Protein AF-W6NFX1-F1 (afdb_monomer)

Mean predicted aligned error: 6.85 Å

Solvent-accessible surface area (backbone atoms only — not comparable to full-atom values): 15710 Å² total; per-residue (Å²): 144,86,87,80,79,76,62,64,62,59,51,48,47,52,54,49,34,53,49,36,52,52,24,50,51,42,30,54,52,49,64,59,38,84,75,63,68,78,70,66,54,74,80,34,50,64,51,65,71,60,54,50,50,50,55,58,50,48,61,64,70,47,50,85,52,34,66,62,48,51,57,50,53,77,52,42,41,53,85,92,42,46,66,58,51,22,45,31,57,60,70,45,88,76,53,84,81,27,43,64,42,49,45,54,45,48,46,60,46,38,50,74,37,73,68,35,33,61,42,34,50,55,45,46,52,76,70,52,47,72,53,93,87,52,72,87,86,51,68,72,57,41,42,50,52,55,51,41,52,52,51,32,28,50,27,52,50,26,58,72,71,44,53,54,50,51,53,37,33,53,48,42,53,46,68,70,43,69,78,86,41,83,57,50,71,45,56,58,66,39,42,79,85,44,15,44,62,53,27,65,47,72,93,74,69,98,53,99,68,76,84,82,85,52,76,89,75,51,69,80,50,81,71,46,49,72,70,59,15,47,54,44,28,52,45,52,53,52,36,50,55,50,48,51,56,49,49,55,51,52,50,53,54,50,53,54,52,52,53,52,51,57,49,51,50,51,54,54,53,54,52,56,63,76,76,109

Radius of gyration: 24.59 Å; Cα contacts (8 Å, |Δi|>4): 253; chains: 1; bounding box: 82×50×70 Å

Sequence (276 aa):
MTDWPRLADQQWVQETNRRVEAQESHRSTLVSVETTDENALHSLDSTLKKTTAFMKKLKTLSAASIPSLIDELSRLNLSKFVEEMAAGIAETKLKPSDVIPIVDLCVAIASRYPKFSELILAEIRKGLPLKRADKISNPAKLRIDVRLLCELILCGVVGKEGLQTLGATLSYICITDKGEHSNVGLICSLCRPVGWQIAGIVPSPEASEGVSVEEGDLKVNEAITPEHRKVVNDLFSNYHTGLIRHLEKACAVMNVVQKKVKRHERTRGATLQAFS

pLDDT: mean 88.95, std 14.17, range [34.06, 98.69]

Secondary structure (DSSP, 8-state):
----S-HHHHHHHHHHHHHHHHHHHHHHHHHHHTT--GGGGTTSB--HHHHHHHHHHHTT--GGGHHHHHHHHHHB--GGGHHHHHHHHHHS---GGGHHHHHHHHHHHHTT-TTHHHHHHHHHHTTS--STT---S-HHHHHHHHHHHHHHHHTTSS-HHHHHHHHHHHHHHHHH-SSS-TTHHHHHHHHHHHHHHHH--PPPPSSS-S----GGGSPPPTTS-HHHHHHHHHHHHHHHHHHHHHHHHHHHHHHHHHHHHHHHHHHHHHHHHTT-

Nearest PDB structures (foldseek):
  4cem-assembly1_A  TM=8.891E-01  e=1.103E-10  Homo sapiens
  6m6x-assembly1_C  TM=3.142E-01  e=4.582E+00  Saccharomyces cerevisiae S288C
  5m4y-assembly3_E  TM=2.070E-01  e=1.461E+00  Saccharomyces cerevisiae S288C

Structure (mmCIF, N/CA/C/O backbone):
data_AF-W6NFX1-F1
#
_entry.id   AF-W6NFX1-F1
#
loop_
_atom_site.group_PDB
_atom_site.id
_atom_site.type_symbol
_atom_site.label_atom_id
_atom_site.label_alt_id
_atom_site.label_comp_id
_atom_site.label_asym_id
_atom_site.label_entity_id
_atom_site.label_seq_id
_atom_site.pdbx_PDB_ins_code
_atom_site.Cartn_x
_atom_site.Cartn_y
_atom_site.Cartn_z
_atom_site.occupancy
_atom_site.B_iso_or_equiv
_atom_site.auth_seq_id
_atom_site.auth_comp_id
_atom_site.auth_asym_id
_atom_site.auth_atom_id
_atom_site.pdbx_PDB_model_num
ATOM 1 N N . MET A 1 1 ? 23.414 -27.737 -14.218 1.00 39.25 1 MET A N 1
ATOM 2 C CA . MET A 1 1 ? 22.240 -27.400 -15.049 1.00 39.25 1 MET A CA 1
ATOM 3 C C . MET A 1 1 ? 21.186 -28.445 -14.722 1.00 39.25 1 MET A C 1
ATOM 5 O O . MET A 1 1 ? 20.994 -29.376 -15.481 1.00 39.25 1 MET A O 1
ATOM 9 N 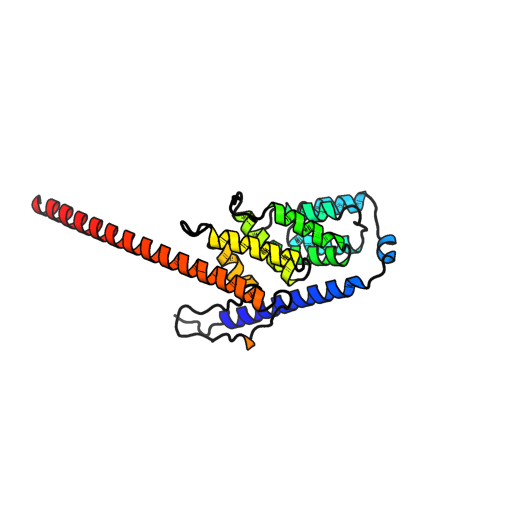N . THR A 1 2 ? 20.648 -28.384 -13.508 1.00 39.22 2 THR A N 1
ATOM 10 C CA . THR A 1 2 ? 19.867 -29.467 -12.894 1.00 39.22 2 THR A CA 1
ATOM 11 C C . THR A 1 2 ? 19.207 -28.879 -11.657 1.00 39.22 2 THR A C 1
ATOM 13 O O . THR A 1 2 ? 19.877 -28.722 -10.644 1.00 39.22 2 THR A O 1
ATOM 16 N N . ASP A 1 3 ? 17.977 -28.407 -11.839 1.00 34.06 3 ASP A N 1
ATOM 17 C CA . ASP A 1 3 ? 16.858 -28.480 -10.891 1.00 34.06 3 ASP A CA 1
ATOM 18 C C . ASP A 1 3 ? 15.656 -27.827 -11.585 1.00 34.06 3 ASP A C 1
ATOM 20 O O . ASP A 1 3 ? 15.491 -26.608 -11.627 1.00 34.06 3 ASP A O 1
ATOM 24 N N . TRP A 1 4 ? 14.874 -28.669 -12.256 1.00 34.78 4 TRP A N 1
ATOM 25 C CA . TRP A 1 4 ? 13.682 -28.309 -13.019 1.00 34.78 4 TRP A CA 1
ATOM 26 C C . TRP A 1 4 ? 12.655 -29.415 -12.802 1.00 34.78 4 TRP A C 1
ATOM 28 O O . TRP A 1 4 ? 12.949 -30.566 -13.131 1.00 34.78 4 TRP A O 1
ATOM 38 N N . PRO A 1 5 ? 11.520 -29.107 -12.152 1.00 41.97 5 PRO A N 1
ATOM 39 C CA . PRO A 1 5 ? 10.518 -28.153 -12.630 1.00 41.97 5 PRO A CA 1
ATOM 40 C C . PRO A 1 5 ? 10.346 -26.903 -11.740 1.00 41.97 5 PRO A C 1
ATOM 42 O O . PRO A 1 5 ? 10.721 -26.880 -10.570 1.00 41.97 5 PRO A O 1
ATOM 45 N N . ARG A 1 6 ? 9.773 -25.836 -12.318 1.00 54.00 6 ARG A N 1
ATOM 46 C CA . ARG A 1 6 ? 9.598 -24.488 -11.734 1.00 54.00 6 ARG A CA 1
ATOM 47 C C . ARG A 1 6 ? 8.633 -24.445 -10.538 1.00 54.00 6 ARG A C 1
ATOM 49 O O . ARG A 1 6 ? 7.478 -24.057 -10.679 1.00 54.00 6 ARG A O 1
ATOM 56 N N . LEU A 1 7 ? 9.124 -24.720 -9.331 1.00 50.44 7 LEU A N 1
ATOM 57 C CA . LEU A 1 7 ? 8.382 -24.461 -8.085 1.00 50.44 7 LEU A CA 1
ATOM 58 C C . LEU A 1 7 ? 7.934 -22.988 -7.916 1.00 50.44 7 LEU A C 1
ATOM 60 O O . LEU A 1 7 ? 6.980 -22.724 -7.190 1.00 50.44 7 LEU A O 1
ATOM 64 N N . ALA A 1 8 ? 8.594 -22.029 -8.576 1.00 57.38 8 ALA A N 1
ATOM 65 C CA . ALA A 1 8 ? 8.386 -20.594 -8.363 1.00 57.38 8 ALA A CA 1
ATOM 66 C C . ALA A 1 8 ? 7.014 -20.059 -8.826 1.00 57.38 8 ALA A C 1
ATOM 68 O O . ALA A 1 8 ? 6.477 -19.171 -8.162 1.00 57.38 8 ALA A O 1
ATOM 69 N N . ASP A 1 9 ? 6.434 -20.597 -9.907 1.00 69.00 9 ASP A N 1
ATOM 70 C CA . ASP A 1 9 ? 5.146 -20.119 -10.442 1.00 69.00 9 ASP A CA 1
ATOM 71 C C . ASP A 1 9 ? 3.987 -20.597 -9.552 1.00 69.00 9 ASP A C 1
ATOM 73 O O . ASP A 1 9 ? 3.159 -19.801 -9.114 1.00 69.00 9 ASP A O 1
ATOM 77 N N . GLN A 1 10 ? 3.997 -21.877 -9.158 1.00 76.31 10 GLN A N 1
ATOM 78 C CA . GLN A 1 10 ? 3.019 -22.428 -8.211 1.00 76.31 10 GLN A CA 1
ATOM 79 C C . GLN A 1 10 ? 3.127 -21.786 -6.824 1.00 76.31 10 GLN A C 1
ATOM 81 O O . GLN A 1 10 ? 2.108 -21.451 -6.225 1.00 76.31 10 GLN A O 1
ATOM 86 N N . GLN A 1 11 ? 4.347 -21.575 -6.316 1.00 81.31 11 GLN A N 1
ATOM 87 C CA . GLN A 1 11 ? 4.549 -20.871 -5.047 1.00 81.31 11 GLN A CA 1
ATOM 88 C C . GLN A 1 11 ? 4.038 -19.430 -5.112 1.00 81.31 11 GLN A C 1
ATOM 90 O O . GLN A 1 11 ? 3.445 -18.955 -4.146 1.00 81.31 11 GLN A O 1
ATOM 95 N N . TRP A 1 12 ? 4.234 -18.730 -6.235 1.00 84.88 12 TRP A N 1
ATOM 96 C CA . TRP A 1 12 ? 3.703 -17.380 -6.405 1.00 84.88 12 TRP A CA 1
ATOM 97 C C . TRP A 1 12 ? 2.171 -17.364 -6.450 1.00 84.88 12 TRP A C 1
ATOM 99 O O . TRP A 1 12 ? 1.576 -16.526 -5.772 1.00 84.88 12 TRP A O 1
ATOM 109 N N . VAL A 1 13 ? 1.533 -18.292 -7.172 1.00 87.50 13 VAL A N 1
ATOM 110 C CA . VAL A 1 13 ? 0.064 -18.432 -7.197 1.00 87.50 13 VAL A CA 1
ATOM 111 C C . VAL A 1 13 ? -0.473 -18.708 -5.792 1.00 87.50 13 VAL A C 1
ATOM 113 O O . VAL A 1 13 ? -1.363 -18.001 -5.325 1.00 87.50 13 VAL A O 1
ATOM 116 N N . GLN A 1 14 ? 0.106 -19.679 -5.077 1.00 89.75 14 GLN A N 1
ATOM 117 C CA . GLN A 1 14 ? -0.292 -20.019 -3.706 1.00 89.75 14 GLN A CA 1
ATOM 118 C C . GLN A 1 14 ? -0.144 -18.829 -2.753 1.00 89.75 14 GLN A C 1
ATOM 120 O O . GLN A 1 14 ? -1.070 -18.512 -2.012 1.00 89.75 14 GLN A O 1
ATOM 125 N N . GLU A 1 15 ? 0.996 -18.142 -2.791 1.00 90.50 15 GLU A N 1
ATOM 126 C CA . GLU A 1 15 ? 1.259 -16.974 -1.950 1.00 90.50 15 GLU A CA 1
ATOM 127 C C . GLU A 1 15 ? 0.341 -15.791 -2.305 1.00 90.50 15 GLU A C 1
ATOM 129 O O . GLU A 1 15 ? -0.098 -15.054 -1.422 1.00 90.50 15 GLU A O 1
ATOM 134 N N . THR A 1 16 ? 0.011 -15.611 -3.585 1.00 92.19 16 THR A N 1
ATOM 135 C CA . THR A 1 16 ? -0.926 -14.576 -4.045 1.00 92.19 16 THR A CA 1
ATOM 136 C C . THR A 1 16 ? -2.341 -14.877 -3.571 1.00 92.19 16 THR A C 1
ATOM 138 O O . THR A 1 16 ? -2.973 -14.009 -2.972 1.00 92.19 16 THR A O 1
ATOM 141 N N . ASN A 1 17 ? -2.810 -16.112 -3.746 1.00 94.81 17 ASN A N 1
ATOM 142 C CA . ASN A 1 17 ? -4.129 -16.544 -3.290 1.00 94.81 17 ASN A CA 1
ATOM 143 C C . ASN A 1 17 ? -4.257 -16.461 -1.768 1.00 94.81 17 ASN A C 1
ATOM 145 O O . ASN A 1 17 ? -5.241 -15.913 -1.277 1.00 94.81 17 ASN A O 1
ATOM 149 N N . ARG A 1 18 ? -3.234 -16.894 -1.021 1.00 95.75 18 ARG A N 1
ATOM 150 C CA . ARG A 1 18 ? -3.185 -16.756 0.441 1.00 95.75 18 ARG A CA 1
ATOM 151 C C . ARG A 1 18 ? -3.265 -15.294 0.879 1.00 95.75 18 ARG A C 1
ATOM 153 O O . ARG A 1 18 ? -3.941 -14.975 1.855 1.00 95.75 18 ARG A O 1
ATOM 160 N N . ARG A 1 19 ? -2.587 -14.393 0.164 1.00 95.31 19 ARG A N 1
ATOM 161 C CA . ARG A 1 19 ? -2.649 -12.955 0.450 1.00 95.31 19 ARG A CA 1
ATOM 162 C C . ARG A 1 19 ? -4.033 -12.382 0.166 1.00 95.31 19 ARG A C 1
ATOM 164 O O . ARG A 1 19 ? -4.540 -11.635 0.994 1.00 95.31 19 ARG A O 1
ATOM 171 N N . VAL A 1 20 ? -4.649 -12.745 -0.960 1.00 96.94 20 VAL A N 1
ATOM 172 C CA . VAL A 1 20 ? -6.015 -12.316 -1.301 1.00 96.94 20 VAL A CA 1
ATOM 173 C C . VAL A 1 20 ? -7.017 -12.809 -0.257 1.00 96.94 20 VAL A C 1
ATOM 175 O O . VAL A 1 20 ? -7.839 -12.027 0.202 1.00 96.94 20 VAL A O 1
ATOM 178 N N . GLU A 1 21 ? -6.912 -14.062 0.186 1.00 97.38 21 GLU A N 1
ATOM 179 C CA . GLU A 1 21 ? -7.752 -14.610 1.260 1.00 97.38 21 GLU A CA 1
ATOM 180 C C . GLU A 1 21 ? -7.605 -13.836 2.573 1.00 97.38 21 GLU A C 1
ATOM 182 O O . GLU A 1 21 ? -8.607 -13.498 3.200 1.00 97.38 21 GLU A O 1
ATOM 187 N N . ALA A 1 22 ? -6.371 -13.522 2.982 1.00 97.31 22 ALA A N 1
ATOM 188 C CA . ALA A 1 22 ? -6.130 -12.722 4.180 1.00 97.31 22 ALA A CA 1
ATOM 189 C C . ALA A 1 22 ? -6.740 -11.315 4.050 1.00 97.31 22 ALA A C 1
ATOM 191 O O . ALA A 1 22 ? -7.428 -10.853 4.958 1.00 97.31 22 ALA A O 1
ATOM 192 N N . GLN A 1 23 ? -6.555 -10.663 2.898 1.00 98.06 23 GLN A N 1
ATOM 193 C CA . GLN A 1 23 ? -7.135 -9.350 2.600 1.00 98.06 23 GLN A CA 1
ATOM 194 C C . GLN A 1 23 ? -8.673 -9.378 2.667 1.00 98.06 23 GLN A C 1
ATOM 196 O O . GLN A 1 23 ? -9.275 -8.537 3.334 1.00 98.06 23 GLN A O 1
ATOM 201 N N . GLU A 1 24 ? -9.317 -10.375 2.055 1.00 97.44 24 GLU A N 1
ATOM 202 C CA . GLU A 1 24 ? -10.777 -10.550 2.097 1.00 97.44 24 GLU A CA 1
ATOM 203 C C . GLU A 1 24 ? -11.299 -10.889 3.502 1.00 97.44 24 GLU A C 1
ATOM 205 O O . GLU A 1 24 ? -12.365 -10.419 3.914 1.00 97.44 24 GLU A O 1
ATOM 210 N N . SER A 1 25 ? -10.523 -11.637 4.291 1.00 96.81 25 SER A N 1
ATOM 211 C CA . SER A 1 25 ? -10.834 -11.872 5.702 1.00 96.81 25 SER A CA 1
ATOM 212 C C . SER A 1 25 ? -10.818 -10.569 6.504 1.00 96.81 25 SER A C 1
ATOM 214 O O . SER A 1 25 ? -11.717 -10.353 7.315 1.00 96.81 25 SER A O 1
ATOM 216 N N . HIS A 1 26 ? -9.842 -9.682 6.282 1.00 97.50 26 HIS A N 1
ATOM 217 C CA . HIS A 1 26 ? -9.818 -8.368 6.934 1.00 97.50 26 HIS A CA 1
ATOM 218 C C . HIS A 1 26 ? -11.011 -7.501 6.526 1.00 97.50 26 HIS A C 1
ATOM 220 O O . HIS A 1 26 ? -11.643 -6.898 7.394 1.00 97.50 26 HIS A O 1
ATOM 226 N N . ARG A 1 27 ? -11.364 -7.486 5.234 1.00 95.81 27 ARG A N 1
ATOM 227 C CA . ARG A 1 27 ? -12.549 -6.767 4.741 1.00 95.81 27 ARG A CA 1
ATOM 228 C C . ARG A 1 27 ? -13.823 -7.250 5.427 1.00 95.81 27 ARG A C 1
ATOM 230 O O . ARG A 1 27 ? -14.610 -6.434 5.898 1.00 95.81 27 ARG A O 1
ATOM 237 N N . SER A 1 28 ? -13.995 -8.567 5.529 1.00 94.19 28 SER A N 1
ATOM 238 C CA . SER A 1 28 ? -15.151 -9.181 6.192 1.00 94.19 28 SER A CA 1
ATOM 239 C C . SER A 1 28 ? -15.248 -8.766 7.664 1.00 94.19 28 SER A C 1
ATOM 241 O O . SER A 1 28 ? -16.329 -8.415 8.139 1.00 94.19 28 SER A O 1
ATOM 243 N N . THR A 1 29 ? -14.113 -8.722 8.373 1.00 92.94 29 THR A N 1
ATOM 244 C CA . THR A 1 29 ? -14.044 -8.215 9.751 1.00 92.94 29 THR A CA 1
ATOM 245 C C . THR A 1 29 ? -14.511 -6.762 9.839 1.00 92.94 29 THR A C 1
ATOM 247 O O . THR A 1 29 ? -15.365 -6.452 10.666 1.00 92.94 29 THR A O 1
ATOM 250 N N . LEU A 1 30 ? -14.012 -5.874 8.974 1.00 93.00 30 LEU A N 1
ATOM 251 C CA . LEU A 1 30 ? -14.360 -4.448 9.018 1.00 93.00 30 LEU A CA 1
ATOM 252 C C . LEU A 1 30 ? -15.833 -4.177 8.692 1.00 93.00 30 LEU A C 1
ATOM 254 O O . LEU A 1 30 ? -16.432 -3.307 9.315 1.00 93.00 30 LEU A O 1
ATOM 258 N N . VAL A 1 31 ? -16.441 -4.952 7.790 1.00 88.38 31 VAL A N 1
ATOM 259 C CA . VAL A 1 31 ? -17.884 -4.854 7.505 1.00 88.38 31 VAL A CA 1
ATOM 260 C C . VAL A 1 31 ? -18.720 -5.294 8.712 1.00 88.38 31 VAL A C 1
ATOM 262 O O . VAL A 1 31 ? -19.732 -4.674 9.022 1.00 88.38 31 VAL A O 1
ATOM 265 N N . SER A 1 32 ? -18.296 -6.335 9.438 1.00 81.44 32 SER A N 1
ATOM 266 C CA . SER A 1 32 ? -19.034 -6.809 10.620 1.00 81.44 32 SER A CA 1
ATOM 267 C C . SER A 1 32 ? -19.038 -5.803 11.781 1.00 81.44 32 SER A C 1
ATOM 269 O O . SER A 1 32 ? -19.991 -5.753 12.558 1.00 81.44 32 SER A O 1
ATOM 271 N N . VAL A 1 33 ? -18.007 -4.960 11.876 1.00 72.56 33 VAL A N 1
ATOM 272 C CA . VAL A 1 33 ? -17.821 -3.992 12.968 1.00 72.56 33 VAL A CA 1
ATOM 273 C C . VAL A 1 33 ? -18.877 -2.894 12.980 1.00 72.56 33 VAL A C 1
ATOM 275 O O . VAL A 1 33 ? -19.254 -2.457 14.069 1.00 72.56 33 VAL A O 1
ATOM 278 N N . GLU A 1 34 ? -19.399 -2.489 11.817 1.00 60.12 34 GLU A N 1
ATOM 279 C CA . GLU A 1 34 ? -20.449 -1.461 11.696 1.00 60.12 34 GLU A CA 1
ATOM 280 C C . GLU A 1 34 ? -21.729 -1.808 12.489 1.00 60.12 34 GLU A C 1
ATOM 282 O O . GLU A 1 34 ? -22.601 -0.962 12.667 1.00 60.12 34 GLU A O 1
ATOM 287 N N . THR A 1 35 ? -21.824 -3.034 13.019 1.00 54.06 35 THR A N 1
ATOM 288 C CA . THR A 1 35 ? -22.950 -3.546 13.811 1.00 54.06 35 THR A CA 1
ATOM 289 C C . THR A 1 35 ? -22.700 -3.632 15.329 1.00 54.06 35 THR A C 1
ATOM 291 O O . THR A 1 35 ? -23.579 -4.092 16.058 1.00 54.06 35 THR A O 1
ATOM 294 N N . THR A 1 36 ? -21.534 -3.204 15.834 1.00 56.94 36 THR A N 1
ATOM 295 C CA . THR A 1 36 ? -21.119 -3.438 17.238 1.00 56.94 36 THR A CA 1
ATOM 296 C C . THR A 1 36 ? -21.461 -2.281 18.193 1.00 56.94 36 THR A C 1
ATOM 298 O O . THR A 1 36 ? -21.378 -1.112 17.833 1.00 56.94 36 THR A O 1
ATOM 301 N N . ASP A 1 37 ? -21.814 -2.628 19.435 1.00 59.16 37 ASP A N 1
ATOM 302 C CA . ASP A 1 37 ? -22.334 -1.760 20.506 1.00 59.16 37 ASP A CA 1
ATOM 303 C C . ASP A 1 37 ? -21.312 -0.727 21.046 1.00 59.16 37 ASP A C 1
ATOM 305 O O . ASP A 1 37 ? -20.245 -1.096 21.549 1.00 59.16 37 ASP A O 1
ATOM 309 N N . GLU A 1 38 ? -21.659 0.571 21.016 1.00 61.03 38 GLU A N 1
ATOM 310 C CA . GLU A 1 38 ? -20.843 1.675 21.564 1.00 61.03 38 GLU A CA 1
ATOM 311 C C . GLU A 1 38 ? -20.524 1.498 23.063 1.00 61.03 38 GLU A C 1
ATOM 313 O O . GLU A 1 38 ? -19.499 1.987 23.554 1.00 61.03 38 GLU A O 1
ATOM 318 N N . ASN A 1 39 ? -21.341 0.731 23.794 1.00 66.00 39 ASN A N 1
ATOM 319 C CA . ASN A 1 39 ? -21.143 0.487 25.223 1.00 66.00 39 ASN A CA 1
ATOM 320 C C . ASN A 1 39 ? -19.881 -0.333 25.544 1.00 66.00 39 ASN A C 1
ATOM 322 O O . ASN A 1 39 ? -19.345 -0.222 26.650 1.00 66.00 39 ASN A O 1
ATOM 326 N N . ALA A 1 40 ? -19.347 -1.102 24.587 1.00 77.06 40 ALA A N 1
ATOM 327 C CA . ALA A 1 40 ? -18.167 -1.945 24.798 1.00 77.06 40 ALA A CA 1
ATOM 328 C C . ALA A 1 40 ? -16.884 -1.140 25.096 1.00 77.06 40 ALA A C 1
ATOM 330 O O . ALA A 1 40 ? -15.980 -1.625 25.779 1.00 77.06 40 ALA A O 1
ATOM 331 N N . LEU A 1 41 ? -16.794 0.109 24.620 1.00 82.62 41 LEU A N 1
ATOM 332 C CA . LEU A 1 41 ? -15.631 0.975 24.850 1.00 82.62 41 LEU A CA 1
ATOM 333 C C . LEU A 1 41 ? -15.578 1.537 26.274 1.00 82.62 41 LEU A C 1
ATOM 335 O O . LEU A 1 41 ? -14.489 1.808 26.789 1.00 82.62 41 LEU A O 1
ATOM 339 N N . HIS A 1 42 ? -16.732 1.721 26.916 1.00 83.00 42 HIS A N 1
ATOM 340 C CA . HIS A 1 42 ? -16.816 2.323 28.247 1.00 83.00 42 HIS A CA 1
ATOM 341 C C . HIS A 1 42 ? -16.263 1.413 29.350 1.00 83.00 42 HIS A C 1
ATOM 343 O O . HIS A 1 42 ? -15.798 1.917 30.370 1.00 83.00 42 HIS A O 1
ATOM 349 N N . SER A 1 43 ? -16.253 0.093 29.137 1.00 86.12 43 SER A N 1
ATOM 350 C CA . SER A 1 43 ? -15.676 -0.881 30.074 1.00 86.12 43 SER A CA 1
ATOM 351 C C . SER A 1 43 ? -14.156 -1.055 29.960 1.00 86.12 43 SER A C 1
ATOM 353 O O . SER A 1 43 ? -13.565 -1.761 30.777 1.00 86.12 43 SER A O 1
ATOM 355 N N . LEU A 1 44 ? -13.510 -0.458 28.953 1.00 91.75 44 LEU A N 1
ATOM 356 C CA . LEU A 1 44 ? -12.071 -0.606 28.719 1.00 91.75 44 LEU A CA 1
ATOM 357 C C . LEU A 1 44 ? -11.240 0.382 29.549 1.00 91.75 44 LEU A C 1
ATOM 359 O O . LEU A 1 44 ? -11.687 1.466 29.918 1.00 91.75 44 LEU A O 1
ATOM 363 N N . ASP A 1 45 ? -9.985 0.021 29.811 1.00 92.44 45 ASP A N 1
ATOM 364 C CA . ASP A 1 45 ? -9.095 0.812 30.659 1.00 92.44 45 ASP A CA 1
ATOM 365 C C . ASP A 1 45 ? -8.603 2.075 29.926 1.00 92.44 45 ASP A C 1
ATOM 367 O O . ASP A 1 45 ? -7.976 1.999 28.867 1.00 92.44 45 ASP A O 1
ATOM 371 N N . SER A 1 46 ? -8.869 3.248 30.505 1.00 94.44 46 SER A N 1
ATOM 372 C CA . SER A 1 46 ? -8.446 4.557 29.988 1.00 94.44 46 SER A CA 1
ATOM 373 C C . SER A 1 46 ? -7.353 5.221 30.839 1.00 94.44 46 SER A C 1
ATOM 375 O O . SER A 1 46 ? -7.150 6.436 30.761 1.00 94.44 46 SER A O 1
ATOM 377 N N . THR A 1 47 ? -6.669 4.463 31.701 1.00 95.88 47 THR A N 1
ATOM 378 C CA . THR A 1 47 ? -5.652 4.986 32.620 1.00 95.88 47 THR A CA 1
ATOM 379 C C . THR A 1 47 ? -4.505 5.610 31.837 1.00 95.88 47 THR A C 1
ATOM 381 O O . THR A 1 47 ? -3.831 4.929 31.060 1.00 95.88 47 THR A O 1
ATOM 384 N N . LEU A 1 48 ? -4.210 6.885 32.122 1.00 95.12 48 LEU A N 1
ATOM 385 C CA . LEU A 1 48 ? -3.201 7.679 31.412 1.00 95.12 48 LEU A CA 1
ATOM 386 C C . LEU A 1 48 ? -1.844 6.969 31.300 1.00 95.12 48 LEU A C 1
ATOM 388 O O . LEU A 1 48 ? -1.195 7.024 30.260 1.00 95.12 48 LEU A O 1
ATOM 392 N N . LYS A 1 49 ? -1.420 6.257 32.351 1.00 96.56 49 LYS A N 1
ATOM 393 C CA . LYS A 1 49 ? -0.166 5.489 32.354 1.00 96.56 49 LYS A CA 1
ATOM 394 C C . LYS A 1 49 ? -0.136 4.421 31.254 1.00 96.56 49 LYS A C 1
ATOM 396 O O . LYS A 1 49 ? 0.880 4.283 30.578 1.00 96.56 49 LYS A O 1
ATOM 401 N N . LYS A 1 50 ? -1.223 3.659 31.085 1.00 96.31 50 LYS A N 1
ATOM 402 C CA . LYS A 1 50 ? -1.296 2.558 30.114 1.00 96.31 50 LYS A CA 1
ATOM 403 C C . LYS A 1 50 ? -1.480 3.078 28.692 1.00 96.31 50 LYS A C 1
ATOM 405 O O . LYS A 1 50 ? -0.754 2.646 27.803 1.00 96.31 50 LYS A O 1
ATOM 410 N N . THR A 1 51 ? -2.363 4.055 28.493 1.00 96.25 51 THR A N 1
ATOM 411 C CA . THR A 1 51 ? -2.575 4.677 27.177 1.00 96.25 51 THR A CA 1
ATOM 412 C C . THR A 1 51 ? -1.318 5.406 26.691 1.00 96.25 51 THR A C 1
ATOM 414 O O . THR A 1 51 ? -0.912 5.234 25.546 1.00 96.25 51 THR A O 1
ATOM 417 N N . THR A 1 52 ? -0.596 6.107 27.573 1.00 94.75 52 THR A N 1
ATOM 418 C CA . THR A 1 52 ? 0.696 6.732 27.227 1.00 94.75 52 THR A CA 1
ATOM 419 C C . THR A 1 52 ? 1.769 5.692 26.891 1.00 94.75 52 THR A C 1
ATOM 421 O O . THR A 1 52 ? 2.549 5.888 25.957 1.00 94.75 52 THR A O 1
ATOM 424 N N . ALA A 1 53 ? 1.821 4.572 27.622 1.00 95.88 53 ALA A N 1
ATOM 425 C CA . ALA A 1 53 ? 2.758 3.488 27.327 1.00 95.88 53 ALA A CA 1
ATOM 426 C C . ALA A 1 53 ? 2.487 2.858 25.951 1.00 95.88 53 ALA A C 1
ATOM 428 O O . ALA A 1 53 ? 3.432 2.632 25.193 1.00 95.88 53 ALA A O 1
ATOM 429 N N . PHE A 1 54 ? 1.212 2.652 25.610 1.00 97.00 54 PHE A N 1
ATOM 430 C CA . PHE A 1 54 ? 0.788 2.208 24.285 1.00 97.00 54 PHE A CA 1
ATOM 431 C C . PHE A 1 54 ? 1.249 3.188 23.197 1.00 97.00 54 PHE A C 1
ATOM 433 O O . PHE A 1 54 ? 1.953 2.794 22.268 1.00 97.00 54 PHE A O 1
ATOM 440 N N . MET A 1 55 ? 0.960 4.485 23.358 1.00 95.94 55 MET A N 1
ATOM 441 C CA . MET A 1 55 ? 1.360 5.508 22.383 1.00 95.94 55 MET A CA 1
ATOM 442 C C . MET A 1 55 ? 2.879 5.599 22.210 1.00 95.94 55 MET A C 1
ATOM 444 O O . MET A 1 55 ? 3.365 5.832 21.105 1.00 95.94 55 MET A O 1
ATOM 448 N N . LYS A 1 56 ? 3.657 5.371 23.275 1.00 93.69 56 LYS A N 1
ATOM 449 C CA . LYS A 1 56 ? 5.121 5.322 23.185 1.00 93.69 56 LYS A CA 1
ATOM 450 C C . LYS A 1 56 ? 5.601 4.141 22.336 1.00 93.69 56 LYS A C 1
ATOM 452 O O . LYS A 1 56 ? 6.501 4.329 21.525 1.00 93.69 56 LYS A O 1
ATOM 457 N N . LYS A 1 57 ? 4.997 2.957 22.495 1.00 93.81 57 LYS A N 1
ATOM 458 C CA . LYS A 1 57 ? 5.304 1.774 21.670 1.00 93.81 57 LYS A CA 1
ATOM 459 C C . LYS A 1 57 ? 4.905 1.984 20.208 1.00 93.81 57 LYS A C 1
ATOM 461 O O . LYS A 1 57 ? 5.663 1.610 19.317 1.00 93.81 57 LYS A O 1
ATOM 466 N N . LEU A 1 58 ? 3.759 2.626 19.966 1.00 93.88 58 LEU A N 1
ATOM 467 C CA . LEU A 1 58 ? 3.269 2.939 18.622 1.00 93.88 58 LEU A CA 1
ATOM 468 C C . LEU A 1 58 ? 4.163 3.938 17.875 1.00 93.88 58 LEU A C 1
ATOM 470 O O . LEU A 1 58 ? 4.208 3.913 16.659 1.00 93.88 58 LEU A O 1
ATOM 474 N N . LYS A 1 59 ? 4.929 4.791 18.558 1.00 87.94 59 LYS A N 1
ATOM 475 C CA . LYS A 1 59 ? 5.900 5.683 17.889 1.00 87.94 59 LYS A CA 1
ATOM 476 C C . LYS A 1 59 ? 7.193 4.982 17.457 1.00 87.94 59 LYS A C 1
ATOM 478 O O . LYS A 1 59 ? 8.021 5.576 16.774 1.00 87.94 59 LYS A O 1
ATOM 483 N N . THR A 1 60 ? 7.389 3.730 17.863 1.00 87.56 60 THR A N 1
ATOM 484 C CA . THR A 1 60 ? 8.563 2.915 17.527 1.00 87.56 60 THR A CA 1
ATOM 485 C C . THR A 1 60 ? 8.118 1.566 16.959 1.00 87.56 60 THR A C 1
ATOM 487 O O . THR A 1 60 ? 8.454 0.513 17.507 1.00 87.56 60 THR A O 1
ATOM 490 N N . LEU A 1 61 ? 7.303 1.594 15.898 1.00 89.50 61 LEU A N 1
ATOM 491 C CA . LEU A 1 61 ? 6.762 0.378 15.283 1.00 89.50 61 LEU A CA 1
ATOM 492 C C . LEU A 1 61 ? 7.855 -0.487 14.665 1.00 89.50 61 LEU A C 1
ATOM 494 O O . LEU A 1 61 ? 8.813 -0.009 14.059 1.00 89.50 61 LEU A O 1
ATOM 498 N N . SER A 1 62 ? 7.646 -1.790 14.787 1.00 89.56 62 SER A N 1
ATOM 499 C CA . SER A 1 62 ? 8.339 -2.827 14.035 1.00 89.56 62 SER A CA 1
ATOM 500 C C . SER A 1 62 ? 7.389 -4.008 13.882 1.00 89.56 62 SER A C 1
ATOM 502 O O . SER A 1 62 ? 6.510 -4.184 14.727 1.00 89.56 62 SER A O 1
ATOM 504 N N . ALA A 1 63 ? 7.596 -4.862 12.881 1.00 92.25 63 ALA A N 1
ATOM 505 C CA . ALA A 1 63 ? 6.825 -6.099 12.732 1.00 92.25 63 ALA A CA 1
ATOM 506 C C . ALA A 1 63 ? 6.696 -6.911 14.043 1.00 92.25 63 ALA A C 1
ATOM 508 O O . ALA A 1 63 ? 5.633 -7.443 14.347 1.00 92.25 63 ALA A O 1
ATOM 509 N N . ALA A 1 64 ? 7.758 -6.955 14.856 1.00 92.56 64 ALA A N 1
ATOM 510 C CA . ALA A 1 64 ? 7.792 -7.717 16.103 1.00 92.56 64 ALA A CA 1
ATOM 511 C C . ALA A 1 64 ? 6.920 -7.127 17.229 1.00 92.56 64 ALA A C 1
ATOM 513 O O . ALA A 1 64 ? 6.487 -7.869 18.108 1.00 92.56 64 ALA A O 1
ATOM 514 N N . SER A 1 65 ? 6.661 -5.813 17.233 1.00 92.62 65 SER A N 1
ATOM 515 C CA . SER A 1 65 ? 5.854 -5.173 18.283 1.00 92.62 65 SER A CA 1
ATOM 516 C C . SER A 1 65 ? 4.350 -5.224 18.011 1.00 92.62 65 SER A C 1
ATOM 518 O O . SER A 1 65 ? 3.563 -5.021 18.937 1.00 92.62 65 SER A O 1
ATOM 520 N N . ILE A 1 66 ? 3.942 -5.529 16.776 1.00 96.19 66 ILE A N 1
ATOM 521 C CA . ILE A 1 66 ? 2.540 -5.509 16.345 1.00 96.19 66 ILE A CA 1
ATOM 522 C C . ILE A 1 66 ? 1.641 -6.460 17.149 1.00 96.19 66 ILE A C 1
ATOM 524 O O . ILE A 1 66 ? 0.617 -5.981 17.637 1.00 96.19 66 ILE A O 1
ATOM 528 N N . PRO A 1 67 ? 1.977 -7.749 17.370 1.00 96.06 67 PRO A N 1
ATOM 529 C CA . PRO A 1 67 ? 1.079 -8.645 18.103 1.00 96.06 67 PRO A CA 1
ATOM 530 C C . PRO A 1 67 ? 0.786 -8.154 19.528 1.00 96.06 67 PRO A C 1
ATOM 532 O O . PRO A 1 67 ? -0.364 -8.146 19.958 1.00 96.06 67 PRO A O 1
ATOM 535 N N . SER A 1 68 ? 1.812 -7.659 20.235 1.00 96.00 68 SER A N 1
ATOM 536 C CA . SER A 1 68 ? 1.659 -7.058 21.570 1.00 96.00 68 SER A CA 1
ATOM 537 C C . SER A 1 68 ? 0.813 -5.786 21.532 1.00 96.00 68 SER A C 1
ATOM 539 O O . SER A 1 68 ? 0.024 -5.548 22.442 1.00 96.00 68 SER A O 1
ATOM 541 N N . LEU A 1 69 ? 0.968 -4.958 20.495 1.00 96.81 69 LEU A N 1
ATOM 542 C CA . LEU A 1 69 ? 0.164 -3.749 20.325 1.00 96.81 69 LEU A CA 1
ATOM 543 C C . LEU A 1 69 ? -1.306 -4.084 20.072 1.00 96.81 69 LEU A C 1
ATOM 545 O O . LEU A 1 69 ? -2.160 -3.477 20.700 1.00 96.81 69 LEU A O 1
ATOM 549 N N . ILE A 1 70 ? -1.624 -5.057 19.218 1.00 97.19 70 ILE A N 1
ATOM 550 C CA . ILE A 1 70 ? -3.015 -5.480 18.975 1.00 97.19 70 ILE A CA 1
ATOM 551 C C . ILE A 1 70 ? -3.648 -6.034 20.263 1.00 97.19 70 ILE A C 1
ATOM 553 O O . ILE A 1 70 ? -4.789 -5.708 20.599 1.00 97.19 70 ILE A O 1
ATOM 557 N N . ASP A 1 71 ? -2.889 -6.818 21.024 1.00 96.31 71 ASP A N 1
ATOM 558 C CA . ASP A 1 71 ? -3.322 -7.358 22.309 1.00 96.31 71 ASP A CA 1
ATOM 559 C C . ASP A 1 71 ? -3.570 -6.243 23.349 1.00 96.31 71 ASP A C 1
ATOM 561 O O . ASP A 1 71 ? -4.609 -6.212 24.008 1.00 96.31 71 ASP A O 1
ATOM 565 N N . GLU A 1 72 ? -2.681 -5.253 23.458 1.00 96.25 72 GLU A N 1
ATOM 566 C CA . GLU A 1 72 ? -2.893 -4.076 24.313 1.00 96.25 72 GLU A CA 1
ATOM 567 C C . GLU A 1 72 ? -4.065 -3.212 23.846 1.00 96.25 72 GLU A C 1
ATOM 569 O O . GLU A 1 72 ? -4.878 -2.799 24.675 1.00 96.25 72 GLU A O 1
ATOM 574 N N . LEU A 1 73 ? -4.187 -2.989 22.535 1.00 95.75 73 LEU A N 1
ATOM 575 C CA . LEU A 1 73 ? -5.292 -2.269 21.914 1.00 95.75 73 LEU A CA 1
ATOM 576 C C . LEU A 1 73 ? -6.613 -2.879 22.381 1.00 95.75 73 LEU A C 1
ATOM 578 O O . LEU A 1 73 ? -7.484 -2.131 22.806 1.00 95.75 73 LEU A O 1
ATOM 582 N N . SER A 1 74 ? -6.752 -4.215 22.392 1.00 93.75 74 SER A N 1
ATOM 583 C CA . SER A 1 74 ? -7.962 -4.943 22.829 1.00 93.75 74 SER A CA 1
ATOM 584 C C . SER A 1 74 ? -8.454 -4.616 24.247 1.00 93.75 74 SER A C 1
ATOM 586 O O . SER A 1 74 ? -9.638 -4.776 24.524 1.00 93.75 74 SER A O 1
ATOM 588 N N . ARG A 1 75 ? -7.573 -4.117 25.123 1.00 94.69 75 ARG A N 1
ATOM 589 C CA . ARG A 1 75 ? -7.870 -3.851 26.540 1.00 94.69 75 ARG A CA 1
ATOM 590 C C . ARG A 1 75 ? -7.985 -2.371 26.893 1.00 94.69 75 ARG A C 1
ATOM 592 O O . ARG A 1 75 ? -8.369 -2.051 28.018 1.00 94.69 75 ARG A O 1
ATOM 599 N N . LEU A 1 76 ? -7.605 -1.478 25.981 1.00 96.00 76 LEU A N 1
ATOM 600 C CA . LEU A 1 76 ? -7.505 -0.045 26.247 1.00 96.00 76 LEU A CA 1
ATOM 601 C C . LEU A 1 76 ? -8.573 0.745 25.496 1.00 96.00 76 LEU A C 1
ATOM 603 O O . LEU A 1 76 ? -8.829 0.509 24.314 1.00 96.00 76 LEU A O 1
ATOM 607 N N . ASN A 1 77 ? -9.127 1.753 26.169 1.00 94.88 77 ASN A N 1
ATOM 608 C CA . ASN A 1 77 ? -9.894 2.800 25.509 1.00 94.88 77 ASN A CA 1
ATOM 609 C C . ASN A 1 77 ? -8.930 3.891 25.015 1.00 94.88 77 ASN A C 1
ATOM 611 O O . ASN A 1 77 ? -8.338 4.631 25.806 1.00 94.88 77 ASN A O 1
ATOM 615 N N . LEU A 1 78 ? -8.777 3.979 23.695 1.00 95.38 78 LEU A N 1
ATOM 616 C CA . LEU A 1 78 ? -7.882 4.907 23.004 1.00 95.38 78 LEU A CA 1
ATOM 617 C C . LEU A 1 78 ? -8.652 5.920 22.143 1.00 95.38 78 LEU A C 1
ATOM 619 O O . LEU A 1 78 ? -8.053 6.553 21.278 1.00 95.38 78 LEU A O 1
ATOM 623 N N . SER A 1 79 ? -9.950 6.136 22.398 1.00 93.69 79 SER A N 1
ATOM 624 C CA . SER A 1 79 ? -10.784 7.054 21.603 1.00 93.69 79 SER A CA 1
ATOM 625 C C . SER A 1 79 ? -10.228 8.482 21.541 1.00 93.69 79 SER A C 1
ATOM 627 O O . SER A 1 79 ? -10.454 9.189 20.566 1.00 93.69 79 SER A O 1
ATOM 629 N N . LYS A 1 80 ? -9.473 8.907 22.564 1.00 94.44 80 LYS A N 1
ATOM 630 C CA . LYS A 1 80 ? -8.826 10.230 22.625 1.00 94.44 80 LYS A CA 1
ATOM 631 C C . LYS A 1 80 ? -7.490 10.322 21.879 1.00 94.44 80 LYS A C 1
ATOM 633 O O . LYS A 1 80 ? -6.914 11.396 21.873 1.00 94.44 80 LYS A O 1
ATOM 638 N N . PHE A 1 81 ? -6.989 9.217 21.326 1.00 96.75 81 PHE A N 1
ATOM 639 C CA . PHE A 1 81 ? -5.654 9.126 20.725 1.00 96.75 81 PHE A CA 1
ATOM 640 C C . PHE A 1 81 ? -5.685 8.707 19.248 1.00 96.75 81 PHE A C 1
ATOM 642 O O . PHE A 1 81 ? -4.648 8.368 18.684 1.00 96.75 81 PHE A O 1
ATOM 649 N N . VAL A 1 82 ? -6.864 8.643 18.618 1.00 97.12 82 VAL A N 1
ATOM 650 C CA . VAL A 1 82 ? -7.019 8.090 17.259 1.00 97.12 82 VAL A CA 1
ATOM 651 C C . VAL A 1 82 ? -6.240 8.906 16.222 1.00 97.12 82 VAL A C 1
ATOM 653 O O . VAL A 1 82 ? -5.598 8.321 15.349 1.00 97.12 82 VAL A O 1
ATOM 656 N N . GLU A 1 83 ? -6.229 10.234 16.356 1.00 97.81 83 GLU A N 1
ATOM 657 C CA . GLU A 1 83 ? -5.453 11.137 15.497 1.00 97.81 83 GLU A CA 1
ATOM 658 C C . GLU A 1 83 ? -3.948 10.901 15.660 1.00 97.81 83 GLU A C 1
ATOM 660 O O . GLU A 1 83 ? -3.229 10.718 14.677 1.00 97.81 83 GLU A O 1
ATOM 665 N N . GLU A 1 84 ? -3.464 10.802 16.899 1.00 97.38 84 GLU A N 1
ATOM 666 C CA . GLU A 1 84 ? -2.057 10.536 17.187 1.00 97.38 84 GLU A CA 1
ATOM 667 C C . GLU A 1 84 ? -1.622 9.130 16.767 1.00 97.38 84 GLU A C 1
ATOM 669 O O . GLU A 1 84 ? -0.458 8.936 16.411 1.00 97.38 84 GLU A O 1
ATOM 674 N N . MET A 1 85 ? -2.525 8.143 16.799 1.00 97.88 85 MET A N 1
ATOM 675 C CA . MET A 1 85 ? -2.256 6.806 16.264 1.00 97.88 85 MET A CA 1
ATOM 676 C C . MET A 1 85 ? -2.064 6.863 14.747 1.00 97.88 85 MET A C 1
ATOM 678 O O . MET A 1 85 ? -1.085 6.313 14.243 1.00 97.88 85 MET A O 1
ATOM 682 N N . ALA A 1 86 ? -2.951 7.555 14.026 1.00 98.19 86 ALA A N 1
ATOM 683 C CA . ALA A 1 86 ? -2.844 7.725 12.579 1.00 98.19 86 ALA A CA 1
ATOM 684 C C . ALA A 1 86 ? -1.550 8.456 12.182 1.00 98.19 86 ALA A C 1
ATOM 686 O O . ALA A 1 86 ? -0.791 7.952 11.349 1.00 98.19 86 ALA A O 1
ATOM 687 N N . ALA A 1 87 ? -1.252 9.585 12.834 1.00 97.44 87 ALA A N 1
ATOM 688 C CA . ALA A 1 87 ? -0.024 10.344 12.600 1.00 97.44 87 ALA A CA 1
ATOM 689 C C . ALA A 1 87 ? 1.226 9.513 12.927 1.00 97.44 87 ALA A C 1
ATOM 691 O O . ALA A 1 87 ? 2.140 9.408 12.111 1.00 97.44 87 ALA A O 1
ATOM 692 N N . GLY A 1 88 ? 1.239 8.835 14.081 1.00 96.31 88 GLY A N 1
ATOM 693 C CA . GLY A 1 88 ? 2.360 7.994 14.498 1.00 96.31 88 GLY A CA 1
ATOM 694 C C . GLY A 1 88 ? 2.655 6.861 13.513 1.00 96.31 88 GLY A C 1
ATOM 695 O O . GLY A 1 88 ? 3.818 6.626 13.184 1.00 96.31 88 GLY A O 1
ATOM 696 N N . ILE A 1 89 ? 1.623 6.193 12.988 1.00 96.94 89 ILE A N 1
ATOM 697 C CA . ILE A 1 89 ? 1.789 5.141 11.975 1.00 96.94 89 ILE A CA 1
ATOM 698 C C . ILE A 1 89 ? 2.364 5.725 10.676 1.00 96.94 89 ILE A C 1
ATOM 700 O O . ILE A 1 89 ? 3.339 5.186 10.151 1.00 96.94 89 ILE A O 1
ATOM 704 N N . ALA A 1 90 ? 1.811 6.836 10.179 1.00 96.25 90 ALA A N 1
ATOM 705 C CA . ALA A 1 90 ? 2.228 7.442 8.913 1.00 96.25 90 ALA A CA 1
ATOM 706 C C . ALA A 1 90 ? 3.653 8.034 8.946 1.00 96.25 90 ALA A C 1
ATOM 708 O O . ALA A 1 90 ? 4.365 8.013 7.935 1.00 96.25 90 ALA A O 1
ATOM 709 N N . GLU A 1 91 ? 4.087 8.551 10.097 1.00 93.50 91 GLU A N 1
ATOM 710 C CA . GLU A 1 91 ? 5.417 9.144 10.291 1.00 93.50 91 GLU A CA 1
ATOM 711 C C . GLU A 1 91 ? 6.515 8.102 10.545 1.00 93.50 91 GLU A C 1
ATOM 713 O O . GLU A 1 91 ? 7.700 8.382 10.331 1.00 93.50 91 GLU A O 1
ATOM 718 N N . THR A 1 92 ? 6.152 6.890 10.977 1.00 93.06 92 THR A N 1
ATOM 719 C CA . THR A 1 92 ? 7.137 5.853 11.302 1.00 93.06 92 THR A CA 1
ATOM 720 C C . THR A 1 92 ? 7.930 5.450 10.054 1.00 93.06 92 THR A C 1
ATOM 722 O O . THR A 1 92 ? 7.404 5.258 8.957 1.00 93.06 92 THR A O 1
ATOM 725 N N . LYS A 1 93 ? 9.251 5.310 10.207 1.00 93.19 93 LYS A N 1
ATOM 726 C CA . LYS A 1 93 ? 10.134 4.830 9.142 1.00 93.19 93 LYS A CA 1
ATOM 727 C C . LYS A 1 93 ? 10.010 3.314 8.990 1.00 93.19 93 LYS A C 1
ATOM 729 O O . LYS A 1 93 ? 10.661 2.560 9.709 1.00 93.19 93 LYS A O 1
ATOM 734 N N . LEU A 1 94 ? 9.219 2.893 8.011 1.00 92.75 94 LEU A N 1
ATOM 735 C CA . LEU A 1 94 ? 8.910 1.489 7.754 1.00 92.75 94 LEU A CA 1
ATOM 736 C C . LEU A 1 94 ? 9.895 0.821 6.794 1.00 92.75 94 LEU A C 1
ATOM 738 O O . LEU A 1 94 ? 10.426 1.448 5.873 1.00 92.75 94 LEU A O 1
ATOM 742 N N . LYS A 1 95 ? 10.104 -0.482 6.987 1.00 93.88 95 LYS A N 1
ATOM 743 C CA . LYS A 1 95 ? 10.745 -1.375 6.016 1.00 93.88 95 LYS A CA 1
ATOM 744 C C . LYS A 1 95 ? 9.669 -2.162 5.256 1.00 93.88 95 LYS A C 1
ATOM 746 O O . LYS A 1 95 ? 8.551 -2.298 5.746 1.00 93.88 95 LYS A O 1
ATOM 751 N N . PRO A 1 96 ? 9.992 -2.763 4.095 1.00 92.44 96 PRO A N 1
ATOM 752 C CA . PRO A 1 96 ? 9.034 -3.588 3.354 1.00 92.44 96 PRO A CA 1
ATOM 753 C C . PRO A 1 96 ? 8.396 -4.716 4.181 1.00 92.44 96 PRO A C 1
ATOM 755 O O . PRO A 1 96 ? 7.221 -5.015 4.000 1.00 92.44 96 PRO A O 1
ATOM 758 N N . SER A 1 97 ? 9.153 -5.314 5.106 1.00 93.88 97 SER A N 1
ATOM 759 C CA . SER A 1 97 ? 8.676 -6.375 6.004 1.00 93.88 97 SER A CA 1
ATOM 760 C C . SER A 1 97 ? 7.684 -5.895 7.063 1.00 93.88 97 SER A C 1
ATOM 762 O O . SER A 1 97 ? 6.980 -6.717 7.637 1.00 93.88 97 SER A O 1
ATOM 764 N N . ASP A 1 98 ? 7.635 -4.590 7.343 1.00 95.56 98 ASP A N 1
ATOM 765 C CA . ASP A 1 98 ? 6.742 -4.026 8.358 1.00 95.56 98 ASP A CA 1
ATOM 766 C C . ASP A 1 98 ? 5.336 -3.755 7.806 1.00 95.56 98 ASP A C 1
ATOM 768 O O . ASP A 1 98 ? 4.406 -3.591 8.588 1.00 95.56 98 ASP A O 1
ATOM 772 N N . VAL A 1 99 ? 5.159 -3.726 6.477 1.00 96.06 99 VAL A N 1
ATOM 773 C CA . VAL A 1 99 ? 3.899 -3.305 5.842 1.00 96.06 99 VAL A CA 1
ATOM 774 C C . VAL A 1 99 ? 2.725 -4.185 6.264 1.00 96.06 99 VAL A C 1
ATOM 776 O O . VAL A 1 99 ? 1.738 -3.653 6.756 1.00 96.06 99 VAL A O 1
ATOM 779 N N . ILE A 1 100 ? 2.825 -5.509 6.099 1.00 96.69 100 ILE A N 1
ATOM 780 C CA . ILE A 1 100 ? 1.712 -6.419 6.417 1.00 96.69 100 ILE A CA 1
ATOM 781 C C . ILE A 1 100 ? 1.366 -6.378 7.918 1.00 96.69 100 ILE A C 1
ATOM 783 O O . ILE A 1 100 ? 0.216 -6.088 8.229 1.00 96.69 100 ILE A O 1
ATOM 787 N N . PRO A 1 101 ? 2.329 -6.507 8.855 1.00 97.38 101 PRO A N 1
ATOM 788 C CA . PRO A 1 101 ? 2.032 -6.349 10.281 1.00 97.38 101 PRO A CA 1
ATOM 789 C C . PRO A 1 101 ? 1.383 -4.999 10.633 1.00 97.38 101 PRO A C 1
ATOM 791 O O . PRO A 1 101 ? 0.496 -4.915 11.478 1.00 97.38 1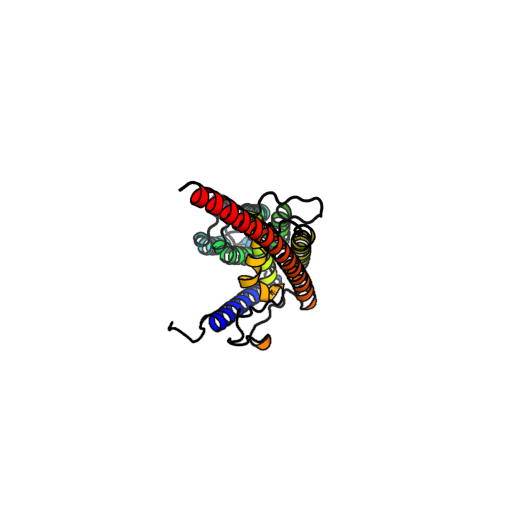01 PRO A O 1
ATOM 794 N N . ILE A 1 102 ? 1.797 -3.905 9.995 1.00 97.50 102 ILE A N 1
ATOM 795 C CA . ILE A 1 102 ? 1.183 -2.595 10.252 1.00 97.50 102 ILE A CA 1
ATOM 796 C C . ILE A 1 102 ? -0.238 -2.521 9.706 1.00 97.50 102 ILE A C 1
ATOM 798 O O . ILE A 1 102 ? -1.083 -1.884 10.332 1.00 97.50 102 ILE A O 1
ATOM 802 N N . VAL A 1 103 ? -0.523 -3.180 8.585 1.00 98.25 103 VAL A N 1
ATOM 803 C CA . VAL A 1 103 ? -1.888 -3.306 8.066 1.00 98.25 103 VAL A CA 1
ATOM 804 C C . VAL A 1 103 ? -2.756 -4.088 9.050 1.00 98.25 103 VAL A C 1
ATOM 806 O O . VAL A 1 103 ? -3.859 -3.630 9.330 1.00 98.25 103 VAL A O 1
ATOM 809 N N . ASP A 1 104 ? -2.247 -5.160 9.667 1.00 98.25 104 ASP A N 1
ATOM 810 C CA . ASP A 1 104 ? -2.971 -5.896 10.718 1.00 98.25 104 ASP A CA 1
ATOM 811 C C . ASP A 1 104 ? -3.342 -4.978 11.894 1.00 98.25 104 ASP A C 1
ATOM 813 O O . ASP A 1 104 ? -4.483 -4.974 12.364 1.00 98.25 104 ASP A O 1
ATOM 817 N N . LEU A 1 105 ? -2.397 -4.138 12.340 1.00 98.25 105 LEU A N 1
ATOM 818 C CA . LEU A 1 105 ? -2.662 -3.126 13.365 1.00 98.25 105 LEU A CA 1
ATOM 819 C C . LEU A 1 105 ? -3.702 -2.101 12.891 1.00 98.25 105 LEU A C 1
ATOM 821 O O . LEU A 1 105 ? -4.610 -1.765 13.646 1.00 98.25 105 LEU A O 1
ATOM 825 N N . CYS A 1 106 ? -3.603 -1.619 11.650 1.00 98.38 106 CYS A N 1
ATOM 826 C CA . CYS A 1 106 ? -4.556 -0.665 11.082 1.00 98.38 106 CYS A CA 1
ATOM 827 C C . CYS A 1 106 ? -5.970 -1.250 10.998 1.00 98.38 106 CYS A C 1
ATOM 829 O O . CYS A 1 106 ? -6.924 -0.555 11.335 1.00 98.38 106 CYS A O 1
ATOM 831 N N . VAL A 1 107 ? -6.112 -2.521 10.611 1.00 98.06 107 VAL A N 1
ATOM 832 C CA . VAL A 1 107 ? -7.398 -3.230 10.615 1.00 98.06 107 VAL A CA 1
ATOM 833 C C . VAL A 1 107 ? -7.937 -3.331 12.039 1.00 98.06 107 VAL A C 1
ATOM 835 O O . VAL A 1 107 ? -9.106 -3.027 12.260 1.00 98.06 107 VAL A O 1
ATOM 838 N N . ALA A 1 108 ? -7.103 -3.682 13.022 1.00 97.06 108 ALA A N 1
ATOM 839 C CA . ALA A 1 108 ? -7.526 -3.768 14.420 1.00 97.06 108 ALA A CA 1
ATOM 840 C C . ALA A 1 108 ? -7.977 -2.410 14.994 1.00 97.06 108 ALA A C 1
ATOM 842 O O . ALA A 1 108 ? -8.947 -2.353 15.751 1.00 97.06 108 ALA A O 1
ATOM 843 N N . ILE A 1 109 ? -7.306 -1.312 14.626 1.00 96.94 109 ILE A N 1
ATOM 844 C CA . ILE A 1 109 ? -7.695 0.046 15.037 1.00 96.94 109 ILE A CA 1
ATOM 845 C C . ILE A 1 109 ? -8.988 0.468 14.325 1.00 96.94 109 ILE A C 1
ATOM 847 O O . ILE A 1 109 ? -9.921 0.913 14.993 1.00 96.94 109 ILE A O 1
ATOM 851 N N . ALA A 1 110 ? -9.080 0.290 13.004 1.00 96.31 110 ALA A N 1
ATOM 852 C CA . ALA A 1 110 ? -10.269 0.626 12.213 1.00 96.31 110 ALA A CA 1
ATOM 853 C C . ALA A 1 110 ? -11.508 -0.169 12.655 1.00 96.31 110 ALA A C 1
ATOM 855 O O . ALA A 1 110 ? -12.602 0.382 12.713 1.00 96.31 110 ALA A O 1
ATOM 856 N N . SER A 1 111 ? -11.316 -1.424 13.078 1.00 93.56 111 SER A N 1
ATOM 857 C CA . SER A 1 111 ? -12.365 -2.289 13.640 1.00 93.56 111 SER A CA 1
ATOM 858 C C . SER A 1 111 ? -12.937 -1.787 14.971 1.00 93.56 111 SER A C 1
ATOM 860 O O . SER A 1 111 ? -13.861 -2.385 15.512 1.00 93.56 111 SER A O 1
ATOM 862 N N . ARG A 1 112 ? -12.367 -0.735 15.561 1.00 91.50 112 ARG A N 1
ATOM 863 C CA . ARG A 1 112 ? -12.830 -0.175 16.835 1.00 91.50 112 ARG A CA 1
ATOM 864 C C . ARG A 1 112 ? -13.105 1.317 16.773 1.00 91.50 112 ARG A C 1
ATOM 866 O O . ARG A 1 112 ? -13.955 1.813 17.505 1.00 91.50 112 ARG A O 1
ATOM 873 N N . TYR A 1 113 ? -12.373 2.033 15.932 1.00 93.50 113 TYR A N 1
ATOM 874 C CA . TYR A 1 113 ? -12.442 3.480 15.822 1.00 93.50 113 TYR A CA 1
ATOM 875 C C . TYR A 1 113 ? -12.740 3.849 14.363 1.00 93.50 113 TYR A C 1
ATOM 877 O O . TYR A 1 113 ? -11.799 4.029 13.591 1.00 93.50 113 TYR A O 1
ATOM 885 N N . PRO A 1 114 ? -14.020 4.006 13.972 1.00 90.19 114 PRO A N 1
ATOM 886 C CA . PRO A 1 114 ? -14.408 4.254 12.577 1.00 90.19 114 PRO A CA 1
ATOM 887 C C . PRO A 1 114 ? -13.726 5.473 11.932 1.00 90.19 114 PRO A C 1
ATOM 889 O O . PRO A 1 114 ? -13.399 5.461 10.749 1.00 90.19 114 PRO A O 1
ATOM 892 N N . LYS A 1 115 ? -13.426 6.514 12.724 1.00 94.12 115 LYS A N 1
ATOM 893 C CA . LYS A 1 115 ? -12.692 7.709 12.264 1.00 94.12 115 LYS A CA 1
ATOM 894 C C . LYS A 1 115 ? -11.229 7.445 11.899 1.00 94.12 115 LYS A C 1
ATOM 896 O O . LYS A 1 115 ? -10.592 8.277 11.266 1.00 94.12 115 LYS A O 1
ATOM 901 N N . PHE A 1 116 ? -10.653 6.315 12.299 1.00 97.88 116 PHE A N 1
ATOM 902 C CA . PHE A 1 116 ? -9.247 6.035 12.022 1.00 97.88 116 PHE A CA 1
ATOM 903 C C . PHE A 1 116 ? -8.956 6.014 10.518 1.00 97.88 116 PHE A C 1
ATOM 905 O O . PHE A 1 116 ? -7.952 6.576 10.092 1.00 97.88 116 PHE A O 1
ATOM 912 N N . SER A 1 117 ? -9.848 5.427 9.718 1.00 97.69 117 SER A N 1
ATOM 913 C CA . SER A 1 117 ? -9.685 5.274 8.270 1.00 97.69 117 SER A CA 1
ATOM 914 C C . SER A 1 117 ? -9.502 6.601 7.526 1.00 97.69 117 SER A C 1
ATOM 916 O O . SER A 1 117 ? -8.619 6.710 6.672 1.00 97.69 117 SER A O 1
ATOM 918 N N . GLU A 1 118 ? -10.295 7.627 7.859 1.00 98.06 118 GLU A N 1
ATOM 919 C CA . GLU A 1 118 ? -10.151 8.968 7.269 1.00 98.06 118 GLU A CA 1
ATOM 920 C C . GLU A 1 118 ? -8.846 9.645 7.711 1.00 98.06 118 GLU A C 1
ATOM 922 O O . GLU A 1 118 ? -8.158 10.261 6.892 1.00 98.06 118 GLU A O 1
ATOM 927 N N . LEU A 1 119 ? -8.463 9.463 8.977 1.00 98.62 119 LEU A N 1
ATOM 928 C CA . LEU A 1 119 ? -7.267 10.060 9.563 1.00 98.62 119 LEU A CA 1
ATOM 929 C C . LEU A 1 119 ? -5.988 9.457 8.972 1.00 98.62 119 LEU A C 1
ATOM 931 O O . LEU A 1 119 ? -5.116 10.200 8.524 1.00 98.62 119 LEU A O 1
ATOM 935 N N . ILE A 1 120 ? -5.875 8.125 8.892 1.00 98.69 120 ILE A N 1
ATOM 936 C CA . ILE A 1 120 ? -4.673 7.487 8.336 1.00 98.69 120 ILE A CA 1
ATOM 937 C C . ILE A 1 120 ? -4.487 7.831 6.854 1.00 98.69 120 ILE A C 1
ATOM 939 O O . ILE A 1 120 ? -3.364 8.076 6.408 1.00 98.69 120 ILE A O 1
ATOM 943 N N . LEU A 1 121 ? -5.581 7.930 6.089 1.00 98.69 121 LEU A N 1
ATOM 944 C CA . LEU A 1 121 ? -5.513 8.342 4.691 1.00 98.69 121 LEU A CA 1
ATOM 945 C C . LEU A 1 121 ? -5.048 9.796 4.562 1.00 98.69 121 LEU A C 1
ATOM 947 O O . LEU A 1 121 ? -4.218 10.093 3.701 1.00 98.69 121 LEU A O 1
ATOM 951 N N . ALA A 1 122 ? -5.563 10.697 5.404 1.00 98.50 122 ALA A N 1
ATOM 952 C CA . ALA A 1 122 ? -5.157 12.098 5.417 1.00 98.50 122 ALA A CA 1
ATOM 953 C C . ALA A 1 122 ? -3.659 12.257 5.722 1.00 98.50 122 ALA A C 1
ATOM 955 O O . ALA A 1 122 ? -2.983 13.039 5.053 1.00 98.50 122 ALA A O 1
ATOM 956 N N . GLU A 1 123 ? -3.126 11.482 6.668 1.00 98.25 123 GLU A N 1
ATOM 957 C CA . GLU A 1 123 ? -1.703 11.505 7.013 1.00 98.25 123 GLU A CA 1
ATOM 958 C C . GLU A 1 123 ? -0.817 10.951 5.890 1.00 98.25 123 GLU A C 1
ATOM 960 O O . GLU A 1 123 ? 0.151 11.603 5.493 1.00 98.25 123 GLU A O 1
ATOM 965 N N . ILE A 1 124 ? -1.177 9.808 5.294 1.00 97.94 124 ILE A N 1
ATOM 966 C CA . ILE A 1 124 ? -0.435 9.237 4.156 1.00 97.94 124 ILE A CA 1
ATOM 967 C C . ILE A 1 124 ? -0.440 10.208 2.965 1.00 97.94 124 ILE A C 1
ATOM 969 O O . ILE A 1 124 ? 0.603 10.425 2.344 1.00 97.94 124 ILE A O 1
ATOM 973 N N . ARG A 1 125 ? -1.581 10.854 2.672 1.00 96.94 125 ARG A N 1
ATOM 974 C CA . ARG A 1 125 ? -1.729 11.823 1.567 1.00 96.94 125 ARG A CA 1
ATOM 975 C C . ARG A 1 125 ? -0.708 12.963 1.625 1.00 96.94 125 ARG A C 1
ATOM 977 O O . ARG A 1 125 ? -0.289 13.421 0.565 1.00 96.94 125 ARG A O 1
ATOM 984 N N . LYS A 1 126 ? -0.262 13.392 2.814 1.00 95.81 126 LYS A N 1
ATOM 985 C CA . LYS A 1 126 ? 0.751 14.458 2.970 1.00 95.81 126 LYS A CA 1
ATOM 986 C C . LYS A 1 126 ? 2.098 14.100 2.329 1.00 95.81 126 LYS A C 1
ATOM 988 O O . LYS A 1 126 ? 2.841 14.998 1.940 1.00 95.81 126 LYS A O 1
ATOM 993 N N . GLY A 1 127 ? 2.420 12.808 2.234 1.00 94.00 127 GLY A N 1
ATOM 994 C CA . GLY A 1 127 ? 3.668 12.302 1.656 1.00 94.00 127 GLY A CA 1
ATOM 995 C C . GLY A 1 127 ? 3.597 11.948 0.167 1.00 94.00 127 GLY A C 1
ATOM 996 O O . GLY A 1 127 ? 4.624 11.588 -0.413 1.00 94.00 127 GLY A O 1
ATOM 997 N N . LEU A 1 128 ? 2.418 12.026 -0.460 1.00 96.94 128 LEU A N 1
ATOM 998 C CA . LEU A 1 128 ? 2.204 11.577 -1.837 1.00 96.94 128 LEU A CA 1
ATOM 999 C C . LEU A 1 128 ? 2.214 12.747 -2.835 1.00 96.94 128 LEU A C 1
ATOM 1001 O O . LEU A 1 128 ? 1.639 13.797 -2.555 1.00 96.94 128 LEU A O 1
ATOM 1005 N N . PRO A 1 129 ? 2.798 12.569 -4.034 1.00 95.88 129 PRO A N 1
ATOM 1006 C CA . PRO A 1 129 ? 2.689 13.548 -5.107 1.00 95.88 129 PRO A CA 1
ATOM 1007 C C . PRO A 1 129 ? 1.339 13.381 -5.823 1.00 95.88 129 PRO A C 1
ATOM 1009 O O . PRO A 1 129 ? 1.114 12.404 -6.539 1.00 95.88 129 PRO A O 1
ATOM 1012 N N . LEU A 1 130 ? 0.419 14.318 -5.610 1.00 94.62 130 LEU A N 1
ATOM 1013 C CA . LEU A 1 130 ? -0.956 14.261 -6.126 1.00 94.62 130 LEU A CA 1
ATOM 1014 C C . LEU A 1 130 ? -1.204 15.267 -7.257 1.00 94.62 130 LEU A C 1
ATOM 1016 O O . LEU A 1 130 ? -2.151 15.117 -8.029 1.00 94.62 130 LEU A O 1
ATOM 1020 N N . LYS A 1 131 ? -0.357 16.290 -7.387 1.00 91.25 131 LYS A N 1
ATOM 1021 C CA . LYS A 1 131 ? -0.439 17.338 -8.409 1.00 91.25 131 LYS A CA 1
ATOM 1022 C C . LYS A 1 131 ? 0.816 17.332 -9.269 1.00 91.25 131 LYS A C 1
ATOM 1024 O O . LYS A 1 131 ? 1.909 17.057 -8.797 1.00 91.25 131 LYS A O 1
ATOM 1029 N N . ARG 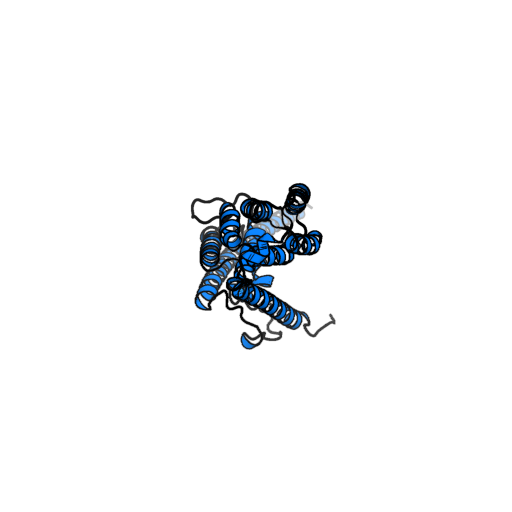A 1 132 ? 0.694 17.743 -10.536 1.00 84.50 132 ARG A N 1
ATOM 1030 C CA . ARG A 1 132 ? 1.835 17.806 -11.478 1.00 84.50 132 ARG A CA 1
ATOM 1031 C C . ARG A 1 132 ? 2.992 18.705 -11.023 1.00 84.50 132 ARG A C 1
ATOM 1033 O O . ARG A 1 132 ? 4.101 18.516 -11.501 1.00 84.50 132 ARG A O 1
ATOM 1040 N N . ALA A 1 133 ? 2.725 19.688 -10.164 1.00 89.25 133 ALA A N 1
ATOM 1041 C CA . ALA A 1 133 ? 3.736 20.603 -9.633 1.00 89.25 133 ALA A CA 1
ATOM 1042 C C . ALA A 1 133 ? 4.453 20.065 -8.381 1.00 89.25 133 ALA A C 1
ATOM 1044 O O . ALA A 1 133 ? 5.409 20.693 -7.920 1.00 89.25 133 ALA A O 1
ATOM 1045 N N . ASP A 1 134 ? 3.993 18.941 -7.825 1.00 93.56 134 ASP A N 1
ATOM 1046 C CA . ASP A 1 134 ? 4.600 18.345 -6.640 1.00 93.56 134 ASP A CA 1
ATOM 1047 C C . ASP A 1 134 ? 6.010 17.832 -6.956 1.00 93.56 134 ASP A C 1
ATOM 1049 O O . ASP A 1 134 ? 6.399 17.652 -8.110 1.00 93.56 134 ASP A O 1
ATOM 1053 N N . LYS A 1 135 ? 6.807 17.610 -5.911 1.00 91.06 135 LYS A N 1
ATOM 1054 C CA . LYS A 1 135 ? 8.147 17.030 -6.027 1.00 91.06 135 LYS A CA 1
ATOM 1055 C C . LYS A 1 135 ? 8.268 15.845 -5.088 1.00 91.06 135 LYS A C 1
ATOM 1057 O O . LYS A 1 135 ? 7.860 15.916 -3.932 1.00 91.06 135 LYS A O 1
ATOM 1062 N N . ILE A 1 136 ? 8.892 14.776 -5.571 1.00 94.31 136 ILE A N 1
ATOM 1063 C CA . ILE A 1 136 ? 9.214 13.617 -4.740 1.00 94.31 136 ILE A CA 1
ATOM 1064 C C . ILE A 1 136 ? 10.452 13.965 -3.909 1.00 94.31 136 ILE A C 1
ATOM 1066 O O . ILE A 1 136 ? 11.568 13.970 -4.421 1.00 94.31 136 ILE A O 1
ATOM 1070 N N . SER A 1 137 ? 10.253 14.273 -2.629 1.00 92.06 137 SER A N 1
ATOM 1071 C CA . SER A 1 137 ? 11.336 14.606 -1.695 1.00 92.06 137 SER A CA 1
ATOM 1072 C C . SER A 1 137 ? 12.046 13.365 -1.148 1.00 92.06 137 SER A C 1
ATOM 1074 O O . SER A 1 137 ? 13.260 13.375 -0.963 1.00 92.06 137 SER A O 1
ATOM 1076 N N . ASN A 1 138 ? 11.302 12.281 -0.909 1.00 94.88 138 ASN A N 1
ATOM 1077 C CA . ASN A 1 138 ? 11.824 11.043 -0.337 1.00 94.88 138 ASN A CA 1
ATOM 1078 C C . ASN A 1 138 ? 11.316 9.810 -1.111 1.00 94.88 138 ASN A C 1
ATOM 1080 O O . ASN A 1 138 ? 10.305 9.215 -0.729 1.00 94.88 138 ASN A O 1
ATOM 1084 N N . PRO A 1 139 ? 12.021 9.388 -2.178 1.00 94.00 139 PRO A N 1
ATOM 1085 C CA . PRO A 1 139 ? 11.620 8.240 -2.996 1.00 94.00 139 PRO A CA 1
ATOM 1086 C C . PRO A 1 139 ? 11.529 6.918 -2.218 1.00 94.00 139 PRO A C 1
ATOM 1088 O O . PRO A 1 139 ? 10.703 6.063 -2.538 1.00 94.00 139 PRO A O 1
ATOM 1091 N N . ALA A 1 140 ? 12.371 6.737 -1.193 1.00 94.31 140 ALA A N 1
ATOM 1092 C CA . ALA A 1 140 ? 12.374 5.524 -0.379 1.00 94.31 140 ALA A CA 1
ATOM 1093 C C . ALA A 1 140 ? 11.111 5.428 0.485 1.00 94.31 140 ALA A C 1
ATOM 1095 O O . ALA A 1 140 ? 10.478 4.375 0.511 1.00 94.31 140 ALA A O 1
ATOM 1096 N N . LYS A 1 141 ? 10.714 6.530 1.138 1.00 95.56 141 LYS A N 1
ATOM 1097 C CA . LYS A 1 141 ? 9.454 6.590 1.891 1.00 95.56 141 LYS A CA 1
ATOM 1098 C C . LYS A 1 141 ? 8.248 6.475 0.964 1.00 95.56 141 LYS A C 1
ATOM 1100 O O . LYS A 1 141 ? 7.390 5.643 1.226 1.00 95.56 141 LYS A O 1
ATOM 1105 N N . LEU A 1 142 ? 8.236 7.206 -0.155 1.00 97.06 142 LEU A N 1
ATOM 1106 C CA . LEU A 1 142 ? 7.145 7.146 -1.132 1.00 97.06 142 LEU A CA 1
ATOM 1107 C C . LEU A 1 142 ? 6.867 5.707 -1.591 1.00 97.06 142 LEU A C 1
ATOM 1109 O O . LEU A 1 142 ? 5.715 5.297 -1.683 1.00 97.06 142 LEU A O 1
ATOM 1113 N N . ARG A 1 143 ? 7.917 4.913 -1.834 1.00 96.25 143 ARG A N 1
ATOM 1114 C CA . ARG A 1 143 ? 7.776 3.500 -2.206 1.00 96.25 143 ARG A CA 1
ATOM 1115 C C . ARG A 1 143 ? 7.020 2.686 -1.155 1.00 96.25 143 ARG A C 1
ATOM 1117 O O . ARG A 1 143 ? 6.172 1.874 -1.515 1.00 96.25 143 ARG A O 1
ATOM 1124 N N . ILE A 1 144 ? 7.339 2.886 0.122 1.00 96.56 144 ILE A N 1
ATOM 1125 C CA . ILE A 1 144 ? 6.684 2.166 1.215 1.00 96.56 144 ILE A CA 1
ATOM 1126 C C . ILE A 1 144 ? 5.266 2.690 1.437 1.00 96.56 144 ILE A C 1
ATOM 1128 O O . ILE A 1 144 ? 4.360 1.879 1.576 1.00 96.56 144 ILE A O 1
ATOM 1132 N N . ASP A 1 145 ? 5.055 4.005 1.382 1.00 97.69 145 ASP A N 1
ATOM 1133 C CA . ASP A 1 145 ? 3.741 4.625 1.583 1.00 97.69 145 ASP A CA 1
ATOM 1134 C C . ASP A 1 145 ? 2.746 4.227 0.482 1.00 97.69 145 ASP A C 1
ATOM 1136 O O . ASP A 1 145 ? 1.603 3.893 0.780 1.00 97.69 145 ASP A O 1
ATOM 1140 N N . VAL A 1 146 ? 3.174 4.175 -0.787 1.00 98.25 146 VAL A N 1
ATOM 1141 C CA . VAL A 1 146 ? 2.323 3.687 -1.890 1.00 98.25 146 VAL A CA 1
ATOM 1142 C C . VAL A 1 146 ? 1.994 2.207 -1.707 1.00 98.25 146 VAL A C 1
ATOM 1144 O O . VAL A 1 146 ? 0.853 1.799 -1.928 1.00 98.25 146 VAL A O 1
ATOM 1147 N N . ARG A 1 147 ? 2.964 1.394 -1.270 1.00 97.81 147 ARG A N 1
ATOM 1148 C CA . ARG A 1 147 ? 2.713 -0.022 -0.988 1.00 97.81 147 ARG A CA 1
ATOM 1149 C C . ARG A 1 147 ? 1.755 -0.205 0.193 1.00 97.81 147 ARG A C 1
ATOM 1151 O O . ARG A 1 147 ? 0.848 -1.024 0.093 1.00 97.81 147 ARG A O 1
ATOM 1158 N N . LEU A 1 148 ? 1.931 0.559 1.268 1.00 98.31 148 LEU A N 1
ATOM 1159 C CA . LEU A 1 148 ? 1.037 0.567 2.423 1.00 98.31 148 LEU A CA 1
ATOM 1160 C C . LEU A 1 148 ? -0.379 0.973 2.005 1.00 98.31 148 LEU A C 1
ATOM 1162 O O . LEU A 1 148 ? -1.325 0.272 2.341 1.00 98.31 148 LEU A O 1
ATOM 1166 N N . LEU A 1 149 ? -0.528 2.038 1.211 1.00 98.69 149 LEU A N 1
ATOM 1167 C CA . LEU A 1 149 ? -1.826 2.474 0.696 1.00 98.69 149 LEU A CA 1
ATOM 1168 C C . LEU A 1 149 ? -2.522 1.372 -0.117 1.00 98.69 149 LEU A C 1
ATOM 1170 O O . LEU A 1 149 ? -3.719 1.171 0.060 1.00 98.69 149 LEU A O 1
ATOM 1174 N N . CYS A 1 150 ? -1.790 0.632 -0.959 1.00 98.50 150 CYS A N 1
ATOM 1175 C CA . CYS A 1 150 ? -2.357 -0.513 -1.681 1.00 98.50 150 CYS A CA 1
ATOM 1176 C C . CYS A 1 150 ? -2.933 -1.555 -0.713 1.00 98.50 150 CYS A C 1
ATOM 1178 O O . CYS A 1 150 ? -4.077 -1.962 -0.874 1.00 98.50 150 CYS A O 1
ATOM 1180 N N . GLU A 1 151 ? -2.175 -1.965 0.306 1.00 98.50 151 GLU A N 1
ATOM 1181 C CA . GLU A 1 151 ? -2.638 -2.975 1.269 1.00 98.50 151 GLU A CA 1
ATOM 1182 C C . GLU A 1 151 ? -3.805 -2.465 2.131 1.00 98.50 151 GLU A C 1
ATOM 1184 O O . GLU A 1 151 ? -4.752 -3.206 2.374 1.00 98.50 151 GLU A O 1
ATOM 1189 N N . LEU A 1 152 ? -3.799 -1.189 2.537 1.00 98.69 152 LEU A N 1
ATOM 1190 C CA . LEU A 1 152 ? -4.915 -0.582 3.272 1.00 98.69 152 LEU A CA 1
ATOM 1191 C C . LEU A 1 152 ? -6.212 -0.574 2.448 1.00 98.69 152 LEU A C 1
ATOM 1193 O O . LEU A 1 152 ? -7.283 -0.778 3.015 1.00 98.69 152 LEU A O 1
ATOM 1197 N N . ILE A 1 153 ? -6.126 -0.358 1.130 1.00 98.56 153 ILE A N 1
ATOM 1198 C CA . ILE A 1 153 ? -7.277 -0.469 0.220 1.00 98.56 153 ILE A CA 1
ATOM 1199 C C . ILE A 1 153 ? -7.735 -1.928 0.134 1.00 98.56 153 ILE A C 1
ATOM 1201 O O . ILE A 1 153 ? -8.913 -2.217 0.329 1.00 98.56 153 ILE A O 1
ATOM 1205 N N . LEU A 1 154 ? -6.806 -2.853 -0.124 1.00 98.44 154 LEU A N 1
ATOM 1206 C CA . LEU A 1 154 ? -7.111 -4.273 -0.336 1.00 98.44 154 LEU A CA 1
ATOM 1207 C C . LEU A 1 154 ? -7.698 -4.953 0.911 1.00 98.44 154 LEU A C 1
ATOM 1209 O O . LEU A 1 154 ? -8.556 -5.821 0.775 1.00 98.44 154 LEU A O 1
ATOM 1213 N N . CYS A 1 155 ? -7.288 -4.535 2.110 1.00 98.44 155 CYS A N 1
ATOM 1214 C CA . CYS A 1 155 ? -7.856 -4.993 3.382 1.00 98.44 155 CYS A CA 1
ATOM 1215 C C . CYS A 1 155 ? -9.117 -4.221 3.808 1.00 98.44 155 CYS A C 1
ATOM 1217 O O . CYS A 1 155 ? -9.693 -4.541 4.843 1.00 98.44 155 CYS A O 1
ATOM 1219 N N . GLY A 1 156 ? -9.552 -3.208 3.049 1.00 97.19 156 GLY A N 1
ATOM 1220 C CA . GLY A 1 156 ? -10.769 -2.437 3.324 1.00 97.19 156 GLY A CA 1
ATOM 1221 C C . GLY A 1 156 ? -10.641 -1.357 4.399 1.00 97.19 156 GLY A C 1
ATOM 1222 O O . GLY A 1 156 ? -11.649 -0.768 4.774 1.00 97.19 156 GLY A O 1
ATOM 1223 N N . VAL A 1 157 ? -9.429 -1.054 4.881 1.00 98.12 157 VAL A N 1
ATOM 1224 C CA . VAL A 1 157 ? -9.210 0.029 5.856 1.00 98.12 157 VAL A CA 1
ATOM 1225 C C . VAL A 1 157 ? -9.552 1.381 5.237 1.00 98.12 157 VAL A C 1
ATOM 1227 O O . VAL A 1 157 ? -10.148 2.222 5.901 1.00 98.12 157 VAL A O 1
ATOM 1230 N N . VAL A 1 158 ? -9.200 1.602 3.967 1.00 97.56 158 VAL A N 1
ATOM 1231 C CA . VAL A 1 158 ? -9.568 2.818 3.229 1.00 97.56 158 VAL A CA 1
ATOM 1232 C C . VAL A 1 158 ? -10.343 2.453 1.967 1.00 97.56 158 VAL A C 1
ATOM 1234 O O . VAL A 1 158 ? -9.924 1.606 1.186 1.00 97.56 158 VAL A O 1
ATOM 1237 N N . GLY A 1 159 ? -11.493 3.095 1.765 1.00 94.56 159 GLY A N 1
ATOM 1238 C CA . GLY A 1 159 ? -12.385 2.806 0.640 1.00 94.56 159 GLY A CA 1
ATOM 1239 C C . GLY A 1 159 ? -12.076 3.626 -0.617 1.00 94.56 159 GLY A C 1
ATOM 1240 O O . GLY A 1 159 ? -10.926 3.836 -1.009 1.00 94.56 159 GLY A O 1
ATOM 1241 N N . LYS A 1 160 ? -13.137 4.150 -1.241 1.00 95.88 160 LYS A N 1
ATOM 1242 C CA . LYS A 1 160 ? -13.101 4.907 -2.506 1.00 95.88 160 LYS A CA 1
ATOM 1243 C C . LYS A 1 160 ? -12.086 6.057 -2.523 1.00 95.88 160 LYS A C 1
ATOM 1245 O O . LYS A 1 160 ? -11.369 6.228 -3.505 1.00 95.88 160 LYS A O 1
ATOM 1250 N N . GLU A 1 161 ? -12.001 6.822 -1.438 1.00 97.44 161 GLU A N 1
ATOM 1251 C CA . GLU A 1 161 ? -11.045 7.929 -1.295 1.00 97.44 161 GLU A CA 1
ATOM 1252 C C . GLU A 1 161 ? -9.585 7.450 -1.362 1.00 97.44 161 GLU A C 1
ATOM 1254 O O . GLU A 1 161 ? -8.724 8.119 -1.945 1.00 97.44 161 GLU A O 1
ATOM 1259 N N . GLY A 1 162 ? -9.296 6.267 -0.811 1.00 97.94 162 GLY A N 1
ATOM 1260 C CA . GLY A 1 162 ? -7.989 5.623 -0.915 1.00 97.94 162 GLY A CA 1
ATOM 1261 C C . GLY A 1 162 ? -7.666 5.256 -2.360 1.00 97.94 162 GLY A C 1
ATOM 1262 O O . GLY A 1 162 ? -6.601 5.614 -2.863 1.00 97.94 162 GLY A O 1
ATOM 1263 N N . LEU A 1 163 ? -8.621 4.642 -3.064 1.00 97.19 163 LEU A N 1
ATOM 1264 C CA . LEU A 1 163 ? -8.470 4.260 -4.470 1.00 97.19 163 LEU A CA 1
ATOM 1265 C C . LEU A 1 163 ? -8.229 5.468 -5.390 1.00 97.19 163 LEU A C 1
ATOM 1267 O O . LEU A 1 163 ? -7.338 5.430 -6.239 1.00 97.19 163 LEU A O 1
ATOM 1271 N N . GLN A 1 164 ? -8.960 6.567 -5.189 1.00 97.38 164 GLN A N 1
ATOM 1272 C CA . GLN A 1 164 ? -8.736 7.820 -5.921 1.00 97.38 164 GLN A CA 1
ATOM 1273 C C . GLN A 1 164 ? -7.338 8.393 -5.664 1.00 97.38 164 GLN A C 1
ATOM 1275 O O . GLN A 1 164 ? -6.667 8.841 -6.595 1.00 97.38 164 GLN A O 1
ATOM 1280 N N . THR A 1 165 ? -6.882 8.337 -4.410 1.00 98.25 165 THR A N 1
ATOM 1281 C CA . THR A 1 165 ? -5.534 8.779 -4.022 1.00 98.25 165 THR A CA 1
ATOM 1282 C C . THR A 1 165 ? -4.469 7.949 -4.726 1.00 98.25 165 THR A C 1
ATOM 1284 O O . THR A 1 165 ? -3.569 8.509 -5.348 1.00 98.25 165 THR A O 1
ATOM 1287 N N . LEU A 1 166 ? -4.602 6.619 -4.684 1.00 98.38 166 LEU A N 1
ATOM 1288 C CA . LEU A 1 166 ? -3.686 5.698 -5.348 1.00 98.38 166 LEU A CA 1
ATOM 1289 C C . LEU A 1 166 ? -3.630 5.974 -6.855 1.00 98.38 166 LEU A C 1
ATOM 1291 O O . LEU A 1 166 ? -2.544 6.124 -7.412 1.00 98.38 166 LEU A O 1
ATOM 1295 N N . GLY A 1 167 ? -4.790 6.108 -7.504 1.00 97.38 167 GLY A N 1
ATOM 1296 C CA . GLY A 1 167 ? -4.881 6.420 -8.930 1.00 97.38 167 GLY A CA 1
ATOM 1297 C C . GLY A 1 167 ? -4.189 7.736 -9.294 1.00 97.38 167 GLY A C 1
ATOM 1298 O O . GLY A 1 167 ? -3.426 7.780 -10.263 1.00 97.38 167 GLY A O 1
ATOM 1299 N N . ALA A 1 168 ? -4.389 8.794 -8.500 1.00 97.69 168 ALA A N 1
ATOM 1300 C CA . ALA A 1 168 ? -3.729 10.084 -8.699 1.00 97.69 168 ALA A CA 1
ATOM 1301 C C . ALA A 1 168 ? -2.203 9.984 -8.541 1.00 97.69 168 ALA A C 1
ATOM 1303 O O . ALA A 1 168 ? -1.465 10.479 -9.396 1.00 97.69 168 ALA A O 1
ATOM 1304 N N . THR A 1 169 ? -1.720 9.294 -7.503 1.00 98.19 169 THR A N 1
ATOM 1305 C CA . THR A 1 169 ? -0.284 9.092 -7.268 1.00 98.19 169 THR A CA 1
ATOM 1306 C C . THR A 1 169 ? 0.375 8.275 -8.378 1.00 98.19 169 THR A C 1
ATOM 1308 O O . THR A 1 169 ? 1.405 8.688 -8.914 1.00 98.19 169 THR A O 1
ATOM 1311 N N . LEU A 1 170 ? -0.211 7.140 -8.772 1.00 97.69 170 LEU A N 1
ATOM 1312 C CA . LEU A 1 170 ? 0.334 6.306 -9.849 1.00 97.69 170 LEU A CA 1
ATOM 1313 C C . LEU A 1 170 ? 0.313 7.045 -11.191 1.00 97.69 170 LEU A C 1
ATOM 1315 O O . LEU A 1 170 ? 1.288 6.972 -11.941 1.00 97.69 170 LEU A O 1
ATOM 1319 N N . SER A 1 171 ? -0.744 7.817 -11.461 1.00 96.88 171 SER A N 1
ATOM 1320 C CA . SER A 1 171 ? -0.822 8.682 -12.642 1.00 96.88 171 SER A CA 1
ATOM 1321 C C . SER A 1 171 ? 0.282 9.733 -12.640 1.00 96.88 171 SER A C 1
ATOM 1323 O O . SER A 1 171 ? 0.964 9.895 -13.650 1.00 96.88 171 SER A O 1
ATOM 1325 N N . TYR A 1 172 ? 0.503 10.427 -11.516 1.00 96.94 172 TYR A N 1
ATOM 1326 C CA . TYR A 1 172 ? 1.596 11.390 -11.383 1.00 96.94 172 TYR A CA 1
ATOM 1327 C C . TYR A 1 172 ? 2.939 10.732 -11.716 1.00 96.94 172 TYR A C 1
ATOM 1329 O O . TYR A 1 172 ? 3.655 11.229 -12.588 1.00 96.94 172 TYR A O 1
ATOM 1337 N N . ILE A 1 173 ? 3.254 9.600 -11.075 1.00 96.25 173 ILE A N 1
ATOM 1338 C CA . ILE A 1 173 ? 4.533 8.902 -11.253 1.00 96.25 173 ILE A CA 1
ATOM 1339 C C . ILE A 1 173 ? 4.711 8.512 -12.723 1.00 96.25 173 ILE A C 1
ATOM 1341 O O . ILE A 1 173 ? 5.699 8.896 -13.343 1.00 96.25 173 ILE A O 1
ATOM 1345 N N . CYS A 1 174 ? 3.730 7.825 -13.312 1.00 95.75 174 CYS A N 1
ATOM 1346 C CA . CYS A 1 174 ? 3.858 7.297 -14.669 1.00 95.75 174 CYS A CA 1
ATOM 1347 C C . CYS A 1 174 ? 3.884 8.397 -15.747 1.00 95.75 174 CYS A C 1
ATOM 1349 O O . CYS A 1 174 ? 4.509 8.230 -16.794 1.00 95.75 174 CYS A O 1
ATOM 1351 N N . ILE A 1 175 ? 3.198 9.524 -15.526 1.00 93.81 175 ILE A N 1
ATOM 1352 C CA . ILE A 1 175 ? 3.089 10.603 -16.521 1.00 93.81 175 ILE A CA 1
ATOM 1353 C C . ILE A 1 175 ? 4.275 11.568 -16.453 1.00 93.81 175 ILE A C 1
ATOM 1355 O O . ILE A 1 175 ? 4.679 12.090 -17.495 1.00 93.81 175 ILE A O 1
ATOM 1359 N N . THR A 1 176 ? 4.808 11.837 -15.260 1.00 93.75 176 THR A N 1
ATOM 1360 C CA . THR A 1 176 ? 5.897 12.812 -15.076 1.00 93.75 176 THR A CA 1
ATOM 1361 C C . THR A 1 176 ? 7.280 12.202 -15.291 1.00 93.75 176 THR A C 1
ATOM 1363 O O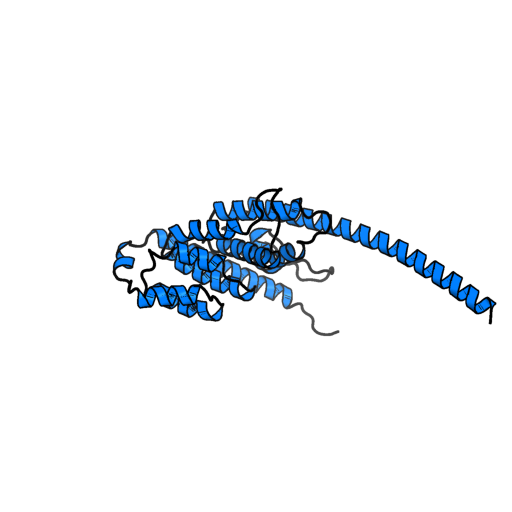 . THR A 1 176 ? 8.186 12.892 -15.755 1.00 93.75 176 THR A O 1
ATOM 1366 N N . ASP A 1 177 ? 7.445 10.904 -15.046 1.00 92.56 177 ASP A N 1
ATOM 1367 C CA . ASP A 1 177 ? 8.742 10.228 -15.071 1.00 92.56 177 ASP A CA 1
ATOM 1368 C C . ASP A 1 177 ? 9.056 9.561 -16.424 1.00 92.56 177 ASP A C 1
ATOM 1370 O O . ASP A 1 177 ? 9.327 8.368 -16.508 1.00 92.56 177 ASP A O 1
ATOM 1374 N N . LYS A 1 178 ? 8.993 10.341 -17.512 1.00 87.88 178 LYS A N 1
ATOM 1375 C CA . LYS A 1 178 ? 9.186 9.851 -18.897 1.00 87.88 178 LYS A CA 1
ATOM 1376 C C . LYS A 1 178 ? 10.616 9.955 -19.431 1.00 87.88 178 LYS A C 1
ATOM 1378 O O . LYS A 1 178 ? 10.912 9.401 -20.486 1.00 87.88 178 LYS A O 1
ATOM 1383 N N . GLY A 1 179 ? 11.460 10.747 -18.773 1.00 84.69 179 GLY A N 1
ATOM 1384 C CA . GLY A 1 179 ? 12.852 10.963 -19.171 1.00 84.69 179 GLY A CA 1
ATOM 1385 C C . GLY A 1 179 ? 13.746 9.901 -18.548 1.00 84.69 179 GLY A C 1
ATOM 1386 O O . GLY A 1 179 ? 13.966 8.845 -19.127 1.00 84.69 179 GLY A O 1
ATOM 1387 N N . GLU A 1 180 ? 14.192 10.161 -17.323 1.00 88.19 180 GLU A N 1
ATOM 1388 C CA . GLU A 1 180 ? 15.146 9.312 -16.599 1.00 88.19 180 GLU A CA 1
ATOM 1389 C C . GLU A 1 180 ? 14.545 8.004 -16.058 1.00 88.19 180 GLU A C 1
ATOM 1391 O O . GLU A 1 180 ? 15.287 7.070 -15.775 1.00 88.19 180 GLU A O 1
ATOM 1396 N N . HIS A 1 181 ? 13.213 7.906 -15.944 1.00 94.12 181 HIS A N 1
ATOM 1397 C CA . HIS A 1 181 ? 12.521 6.756 -15.344 1.00 94.12 181 HIS A CA 1
ATOM 1398 C C . HIS A 1 181 ? 13.014 6.450 -13.913 1.00 94.12 181 HIS A C 1
ATOM 1400 O O . HIS A 1 181 ? 13.161 5.298 -13.498 1.00 94.12 181 HIS A O 1
ATOM 1406 N N . SER A 1 182 ? 13.265 7.504 -13.133 1.00 93.12 182 SER A N 1
ATOM 1407 C CA . SER A 1 182 ? 13.834 7.442 -11.781 1.00 93.12 182 SER A CA 1
ATOM 1408 C C . SER A 1 182 ? 12.969 6.655 -10.789 1.00 93.12 182 SER A C 1
ATOM 1410 O O . SER A 1 182 ? 13.461 6.184 -9.762 1.00 93.12 182 SER A O 1
ATOM 1412 N N . ASN A 1 183 ? 11.675 6.497 -11.075 1.00 94.38 183 ASN A N 1
ATOM 1413 C CA . ASN A 1 183 ? 10.707 5.816 -10.222 1.00 94.38 183 ASN A CA 1
ATOM 1414 C C . ASN A 1 183 ? 10.404 4.377 -10.663 1.00 94.38 183 ASN A C 1
ATOM 1416 O O . ASN A 1 183 ? 9.557 3.731 -10.042 1.00 94.38 183 ASN A O 1
ATOM 1420 N N . VAL A 1 184 ? 11.115 3.822 -11.653 1.00 94.56 184 VAL A N 1
ATOM 1421 C CA . VAL A 1 184 ? 10.910 2.433 -12.105 1.00 94.56 184 VAL A CA 1
ATOM 1422 C C . VAL A 1 184 ? 10.994 1.434 -10.946 1.00 94.56 184 VAL A C 1
ATOM 1424 O O . VAL A 1 184 ? 10.165 0.536 -10.822 1.00 94.56 184 VAL A O 1
ATOM 1427 N N . GLY A 1 185 ? 11.931 1.643 -10.015 1.00 93.19 185 GLY A N 1
ATOM 1428 C CA . GLY A 1 185 ? 12.088 0.787 -8.840 1.00 93.19 185 GLY A CA 1
ATOM 1429 C C . GLY A 1 185 ? 10.897 0.827 -7.874 1.00 93.19 185 GLY A C 1
ATOM 1430 O O . GLY A 1 185 ? 10.680 -0.142 -7.149 1.00 93.19 185 GLY A O 1
ATOM 1431 N N . LEU A 1 186 ? 10.124 1.919 -7.853 1.00 94.88 186 LEU A N 1
ATOM 1432 C CA . LEU A 1 186 ? 8.872 1.994 -7.099 1.00 94.88 186 LEU A CA 1
ATOM 1433 C C . LEU A 1 186 ? 7.797 1.148 -7.780 1.00 94.88 186 LEU A C 1
ATOM 1435 O O . LEU A 1 186 ? 7.213 0.295 -7.119 1.00 94.88 186 LEU A O 1
ATOM 1439 N N . ILE A 1 187 ? 7.585 1.324 -9.087 1.00 94.94 187 ILE A N 1
ATOM 1440 C CA . ILE A 1 187 ? 6.576 0.569 -9.849 1.00 94.94 187 ILE A CA 1
ATOM 1441 C C . ILE A 1 187 ? 6.854 -0.938 -9.753 1.00 94.94 187 ILE A C 1
ATOM 1443 O O . ILE A 1 187 ? 5.982 -1.699 -9.335 1.00 94.94 187 ILE A O 1
ATOM 1447 N N . CYS A 1 188 ? 8.098 -1.366 -9.991 1.00 92.44 188 CYS A N 1
ATOM 1448 C CA . CYS A 1 188 ? 8.494 -2.773 -9.871 1.00 92.44 188 CYS A CA 1
ATOM 1449 C C . CYS A 1 188 ? 8.247 -3.352 -8.469 1.00 92.44 188 CYS A C 1
ATOM 1451 O O . CYS A 1 188 ? 7.923 -4.532 -8.334 1.00 92.44 188 CYS A O 1
ATOM 1453 N N . SER A 1 189 ? 8.370 -2.536 -7.414 1.00 91.81 189 SER A N 1
ATOM 1454 C CA . SER A 1 189 ? 8.127 -2.994 -6.039 1.00 91.81 189 SER A CA 1
ATOM 1455 C C . SER A 1 189 ? 6.654 -3.306 -5.738 1.00 91.81 189 SER A C 1
ATOM 1457 O O . SER A 1 189 ? 6.369 -4.010 -4.767 1.00 91.81 189 SER A O 1
ATOM 1459 N N . LEU A 1 190 ? 5.731 -2.820 -6.576 1.00 95.06 190 LEU A N 1
ATOM 1460 C CA . LEU A 1 190 ? 4.300 -3.111 -6.496 1.00 95.06 190 LEU A CA 1
ATOM 1461 C C . LEU A 1 190 ? 3.920 -4.348 -7.318 1.00 95.06 190 LEU A C 1
ATOM 1463 O O . LEU A 1 190 ? 3.073 -5.123 -6.880 1.00 95.06 190 LEU A O 1
ATOM 1467 N N . CYS A 1 191 ? 4.567 -4.564 -8.470 1.00 90.56 191 CYS A N 1
ATOM 1468 C CA . CYS A 1 191 ? 4.175 -5.593 -9.439 1.00 90.56 191 CYS A CA 1
ATOM 1469 C C . CYS A 1 191 ? 4.109 -7.007 -8.844 1.00 90.56 191 CYS A C 1
ATOM 1471 O O . CYS A 1 191 ? 3.119 -7.704 -9.027 1.00 90.56 191 CYS A O 1
ATOM 1473 N N . ARG A 1 192 ? 5.136 -7.442 -8.105 1.00 83.75 192 ARG A N 1
ATOM 1474 C CA . ARG A 1 192 ? 5.154 -8.809 -7.550 1.00 83.75 192 ARG A CA 1
ATOM 1475 C C . ARG A 1 192 ? 4.170 -9.014 -6.392 1.00 83.75 192 ARG A C 1
ATOM 1477 O O . ARG A 1 192 ? 3.517 -10.054 -6.371 1.00 83.75 19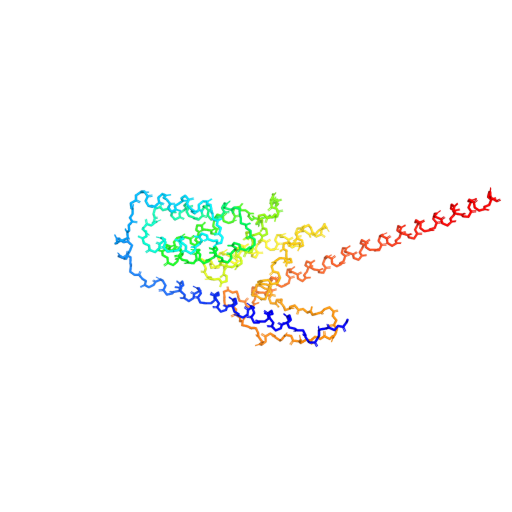2 ARG A O 1
ATOM 1484 N N . PRO A 1 193 ? 4.082 -8.103 -5.408 1.00 88.69 193 PRO A N 1
ATOM 1485 C CA . PRO A 1 193 ? 3.300 -8.399 -4.210 1.00 88.69 193 PRO A CA 1
ATOM 1486 C C . PRO A 1 193 ? 1.810 -8.059 -4.320 1.00 88.69 193 PRO A C 1
ATOM 1488 O O . PRO A 1 193 ? 0.999 -8.738 -3.690 1.00 88.69 193 PRO A O 1
ATOM 1491 N N . VAL A 1 194 ? 1.470 -7.013 -5.083 1.00 94.88 194 VAL A N 1
ATOM 1492 C CA . VAL A 1 194 ? 0.092 -6.506 -5.234 1.00 94.88 194 VAL A CA 1
ATOM 1493 C C . VAL A 1 194 ? -0.307 -6.254 -6.692 1.00 94.88 194 VAL A C 1
ATOM 1495 O O . VAL A 1 194 ? -1.432 -5.837 -6.949 1.00 94.88 194 VAL A O 1
ATOM 1498 N N . GLY A 1 195 ? 0.587 -6.485 -7.661 1.00 94.31 195 GLY A N 1
ATOM 1499 C CA . GLY A 1 195 ? 0.348 -6.168 -9.072 1.00 94.31 195 GLY A CA 1
ATOM 1500 C C . GLY A 1 195 ? -0.808 -6.947 -9.686 1.00 94.31 195 GLY A C 1
ATOM 1501 O O . GLY A 1 195 ? -1.519 -6.391 -10.519 1.00 94.31 195 GLY A O 1
ATOM 1502 N N . TRP A 1 196 ? -1.056 -8.176 -9.228 1.00 94.00 196 TRP A N 1
ATOM 1503 C CA . TRP A 1 196 ? -2.263 -8.915 -9.591 1.00 94.00 196 TRP A CA 1
ATOM 1504 C C . TRP A 1 196 ? -3.524 -8.166 -9.137 1.00 94.00 196 TRP A C 1
ATOM 1506 O O . TRP A 1 196 ? -4.371 -7.814 -9.955 1.00 94.00 196 TRP A O 1
ATOM 1516 N N . GLN A 1 197 ? -3.620 -7.835 -7.848 1.00 95.81 197 GLN A N 1
ATOM 1517 C CA . GLN A 1 197 ? -4.814 -7.205 -7.288 1.00 95.81 197 GLN A CA 1
ATOM 1518 C C . GLN A 1 197 ? -5.066 -5.800 -7.856 1.00 95.81 197 GLN A C 1
ATOM 1520 O O . GLN A 1 197 ? -6.203 -5.472 -8.204 1.00 95.81 197 GLN A O 1
ATOM 1525 N N . ILE A 1 198 ? -4.017 -4.972 -7.970 1.00 96.88 198 ILE A N 1
ATOM 1526 C CA . ILE A 1 198 ? -4.164 -3.559 -8.358 1.00 96.88 198 ILE A CA 1
ATOM 1527 C C . ILE A 1 198 ? -4.120 -3.330 -9.868 1.00 96.88 198 ILE A C 1
ATOM 1529 O O . ILE A 1 198 ? -4.671 -2.336 -10.323 1.00 96.88 198 ILE A O 1
ATOM 1533 N N . ALA A 1 199 ? -3.465 -4.206 -10.637 1.00 96.06 199 ALA A N 1
ATOM 1534 C CA . ALA A 1 199 ? -3.204 -3.996 -12.064 1.00 96.06 199 ALA A CA 1
ATOM 1535 C C . ALA A 1 199 ? -3.436 -5.240 -12.938 1.00 96.06 199 ALA A C 1
ATOM 1537 O O . ALA A 1 199 ? -3.212 -5.172 -14.140 1.00 96.06 199 ALA A O 1
ATOM 1538 N N . GLY A 1 200 ? -3.855 -6.382 -12.386 1.00 93.06 200 GLY A N 1
ATOM 1539 C CA . GLY A 1 200 ? -4.070 -7.609 -13.166 1.00 93.06 200 GLY A CA 1
ATOM 1540 C C . GLY A 1 200 ? -2.789 -8.153 -13.791 1.00 93.06 200 GLY A C 1
ATOM 1541 O O . GLY A 1 200 ? -2.832 -8.815 -14.819 1.00 93.06 200 GLY A O 1
ATOM 1542 N N . ILE A 1 201 ? -1.629 -7.826 -13.218 1.00 89.31 201 ILE A N 1
ATOM 1543 C CA . ILE A 1 201 ? -0.347 -8.271 -13.756 1.00 89.31 201 ILE A CA 1
ATOM 1544 C C . ILE A 1 201 ? -0.109 -9.709 -13.319 1.00 89.31 201 ILE A C 1
ATOM 1546 O O . ILE A 1 201 ? 0.089 -9.980 -12.133 1.00 89.31 201 ILE A O 1
ATOM 1550 N N . VAL A 1 202 ? -0.073 -10.603 -14.301 1.00 85.12 202 VAL A N 1
ATOM 1551 C CA . VAL A 1 202 ? 0.414 -11.971 -14.150 1.00 85.12 202 VAL A CA 1
ATOM 1552 C C . VAL A 1 202 ? 1.867 -12.004 -14.637 1.00 85.12 202 VAL A C 1
ATOM 1554 O O . VAL A 1 202 ? 2.136 -11.601 -15.772 1.00 85.12 202 VAL A O 1
ATOM 1557 N N . PRO A 1 203 ? 2.838 -12.410 -13.799 1.00 76.88 203 PRO A N 1
ATOM 1558 C CA . PRO A 1 203 ? 4.222 -12.548 -14.230 1.00 76.88 203 PRO A CA 1
ATOM 1559 C C . PRO A 1 203 ? 4.340 -13.538 -15.396 1.00 76.88 203 PRO A C 1
ATOM 1561 O O . PRO A 1 203 ? 3.887 -14.673 -15.289 1.00 76.88 203 PRO A O 1
ATOM 1564 N N . SER A 1 204 ? 4.982 -13.122 -16.489 1.00 70.31 204 SER A N 1
ATOM 1565 C CA . SER A 1 204 ? 5.344 -14.016 -17.595 1.00 70.31 204 SER A CA 1
ATOM 1566 C C . SER A 1 204 ? 6.810 -14.430 -17.465 1.00 70.31 204 SER A C 1
ATOM 1568 O O . SER A 1 204 ? 7.652 -13.567 -17.194 1.00 70.31 204 SER A O 1
ATOM 1570 N N . PRO A 1 205 ? 7.164 -15.706 -17.692 1.00 60.50 205 PRO A N 1
ATOM 1571 C CA . PRO A 1 205 ? 8.562 -16.100 -17.797 1.00 60.50 205 PRO A CA 1
ATOM 1572 C C . PRO A 1 205 ? 9.237 -15.468 -19.026 1.00 60.50 205 PRO A C 1
ATOM 1574 O O . PRO A 1 205 ? 8.592 -15.219 -20.042 1.00 60.50 205 PRO A O 1
ATOM 1577 N N . GLU A 1 206 ? 10.550 -15.224 -18.935 1.00 53.81 206 GLU A N 1
ATOM 1578 C CA . GLU A 1 206 ? 11.367 -14.616 -20.006 1.00 53.81 206 GLU A CA 1
ATOM 1579 C C . GLU A 1 206 ? 11.572 -15.533 -21.234 1.00 53.81 206 GLU A C 1
ATOM 1581 O O . GLU A 1 206 ? 12.027 -15.069 -22.277 1.00 53.81 206 GLU A O 1
ATOM 1586 N N . ALA A 1 207 ? 11.236 -16.824 -21.136 1.00 54.97 207 ALA A N 1
ATOM 1587 C CA . ALA A 1 207 ? 11.371 -17.811 -22.208 1.00 54.97 207 ALA A CA 1
ATOM 1588 C C . ALA A 1 207 ? 10.043 -18.536 -22.475 1.00 54.97 207 ALA A C 1
ATOM 1590 O O . ALA A 1 207 ? 9.214 -18.660 -21.578 1.00 54.97 207 ALA A O 1
ATOM 1591 N N . SER A 1 208 ? 9.878 -19.065 -23.693 1.00 51.69 208 SER A N 1
ATOM 1592 C CA . SER A 1 208 ? 8.683 -19.772 -24.199 1.00 51.69 208 SER A CA 1
ATOM 1593 C C . SER A 1 208 ? 8.374 -21.106 -23.507 1.00 51.69 208 SER A C 1
ATOM 1595 O O . SER A 1 208 ? 7.384 -21.756 -23.826 1.00 51.69 208 SER A O 1
ATOM 1597 N N . GLU A 1 209 ? 9.223 -21.533 -22.581 1.00 47.75 209 GLU A N 1
ATOM 1598 C CA . GLU A 1 209 ? 8.934 -22.637 -21.677 1.00 47.75 209 GLU A CA 1
ATOM 1599 C C . GLU A 1 209 ? 8.410 -22.032 -20.374 1.00 47.75 209 GLU A C 1
ATOM 1601 O O . GLU A 1 209 ? 8.938 -21.019 -19.919 1.00 47.75 209 GLU A O 1
ATOM 1606 N N . GLY A 1 210 ? 7.385 -22.613 -19.756 1.00 52.38 210 GLY A N 1
ATOM 1607 C CA . GLY A 1 210 ? 6.810 -22.132 -18.498 1.00 52.38 210 GLY A CA 1
ATOM 1608 C C . GLY A 1 210 ? 5.403 -22.660 -18.262 1.00 52.38 210 GLY A C 1
ATOM 1609 O O . GLY A 1 210 ? 4.726 -23.048 -19.210 1.00 52.38 210 GLY A O 1
ATOM 1610 N N . VAL A 1 211 ? 4.978 -22.703 -16.998 1.00 51.94 211 VAL A N 1
ATOM 1611 C CA . VAL A 1 211 ? 3.571 -22.948 -16.669 1.00 51.94 211 VAL A CA 1
ATOM 1612 C C . VAL A 1 211 ? 2.829 -21.654 -16.980 1.00 51.94 211 VAL A C 1
ATOM 1614 O O . VAL A 1 211 ? 3.166 -20.606 -16.433 1.00 51.94 211 VAL A O 1
ATOM 1617 N N . SER A 1 212 ? 1.860 -21.710 -17.891 1.00 60.59 212 SER A N 1
ATOM 1618 C CA . SER A 1 212 ? 0.940 -20.595 -18.108 1.00 60.59 212 SER A CA 1
ATOM 1619 C C . SER A 1 212 ? 0.089 -20.463 -16.850 1.00 60.59 212 SER A C 1
ATOM 1621 O O . SER A 1 212 ? -0.716 -21.346 -16.578 1.00 60.59 212 SER A O 1
ATOM 1623 N N . VAL A 1 213 ? 0.313 -19.419 -16.050 1.00 70.69 213 VAL A N 1
ATOM 1624 C CA . VAL A 1 213 ? -0.623 -19.064 -14.979 1.00 70.69 213 VAL A CA 1
ATOM 1625 C C . VAL A 1 213 ? -1.813 -18.396 -15.649 1.00 70.69 213 VAL A C 1
ATOM 1627 O O . VAL A 1 213 ? -1.654 -17.348 -16.277 1.00 70.69 213 VAL A O 1
ATOM 1630 N N . GLU A 1 214 ? -2.985 -19.011 -15.553 1.00 71.12 214 GLU A N 1
ATOM 1631 C CA . GLU A 1 214 ? -4.205 -18.434 -16.102 1.00 71.12 214 GLU A CA 1
ATOM 1632 C C . GLU A 1 214 ? -4.868 -17.523 -15.065 1.00 71.12 214 GLU A C 1
ATOM 1634 O O . GLU A 1 214 ? -4.736 -17.718 -13.856 1.00 71.12 214 GLU A O 1
ATOM 1639 N N . GLU A 1 215 ? -5.623 -16.518 -15.516 1.00 73.38 215 GLU A N 1
ATOM 1640 C CA . GLU A 1 215 ? -6.372 -15.644 -14.600 1.00 73.38 215 GLU A CA 1
ATOM 1641 C C . GLU A 1 215 ? -7.341 -16.439 -13.706 1.00 73.38 215 GLU A C 1
ATOM 1643 O O . GLU A 1 215 ? -7.600 -16.036 -12.575 1.00 73.38 215 GLU A O 1
ATOM 1648 N N . GLY A 1 216 ? -7.832 -17.590 -14.184 1.00 79.81 216 GLY A N 1
ATOM 1649 C CA . GLY A 1 216 ? -8.697 -18.494 -13.424 1.00 79.81 216 GLY A CA 1
ATOM 1650 C C . GLY A 1 216 ? -8.023 -19.168 -12.222 1.00 79.81 216 GLY A C 1
ATOM 1651 O O . GLY A 1 216 ? -8.722 -19.601 -11.308 1.00 79.81 216 GLY A O 1
ATOM 1652 N N . ASP A 1 217 ? -6.689 -19.213 -12.178 1.00 82.88 217 ASP A N 1
ATOM 1653 C CA . ASP A 1 217 ? -5.935 -19.791 -11.057 1.00 82.88 217 ASP A CA 1
ATOM 1654 C C . ASP A 1 217 ? -5.813 -18.824 -9.868 1.00 82.88 217 ASP A C 1
ATOM 1656 O O . ASP A 1 217 ? -5.418 -19.215 -8.761 1.00 82.88 217 ASP A O 1
ATOM 1660 N N . LEU A 1 218 ? -6.123 -17.544 -10.089 1.00 89.62 218 LEU A N 1
ATOM 1661 C CA . LEU A 1 218 ? -5.879 -16.464 -9.147 1.00 89.62 218 LEU A CA 1
ATOM 1662 C C . LEU A 1 218 ? -7.180 -15.949 -8.535 1.00 89.62 218 LEU A C 1
ATOM 1664 O O . LEU A 1 218 ? -8.107 -15.507 -9.212 1.00 89.62 218 LEU A O 1
ATOM 1668 N N . LYS A 1 219 ? -7.224 -15.928 -7.204 1.00 94.00 219 LYS A N 1
ATOM 1669 C CA . LYS A 1 219 ? -8.316 -15.317 -6.450 1.00 94.00 219 LYS A CA 1
ATOM 1670 C C . LYS A 1 219 ? -8.343 -13.816 -6.692 1.00 94.00 219 LYS A C 1
ATOM 1672 O O . LYS A 1 219 ? -7.306 -13.154 -6.766 1.00 94.00 219 LYS A O 1
ATOM 1677 N N . VAL A 1 220 ? -9.547 -13.268 -6.772 1.00 93.50 220 VAL A N 1
ATOM 1678 C CA . VAL A 1 220 ? -9.766 -11.845 -7.013 1.00 93.50 220 VAL A CA 1
ATOM 1679 C C . VAL A 1 220 ? -10.125 -11.163 -5.701 1.00 93.50 220 VAL A C 1
ATOM 1681 O O . VAL A 1 220 ? -10.994 -11.636 -4.978 1.00 93.50 220 VAL A O 1
ATOM 1684 N N . ASN A 1 221 ? -9.449 -10.052 -5.410 1.00 95.00 221 ASN A N 1
ATOM 1685 C CA . ASN A 1 221 ? -9.847 -9.149 -4.337 1.00 95.00 221 ASN A CA 1
ATOM 1686 C C . ASN A 1 221 ? -10.877 -8.142 -4.875 1.00 95.00 221 ASN A C 1
ATOM 1688 O O . ASN A 1 221 ? -10.657 -7.538 -5.932 1.00 95.00 221 ASN A O 1
ATOM 1692 N N . GLU A 1 222 ? -11.981 -7.958 -4.156 1.00 92.69 222 GLU A N 1
ATOM 1693 C CA . GLU A 1 222 ? -13.127 -7.151 -4.594 1.00 92.69 222 GLU A CA 1
ATOM 1694 C C . GLU A 1 222 ? -12.997 -5.657 -4.261 1.00 92.69 222 GLU A C 1
ATOM 1696 O O . GLU A 1 222 ? -13.809 -4.850 -4.714 1.00 92.69 222 GLU A O 1
ATOM 1701 N N . ALA A 1 223 ? -11.971 -5.243 -3.508 1.00 94.56 223 ALA A N 1
ATOM 1702 C CA . ALA A 1 223 ? -11.760 -3.833 -3.168 1.00 94.56 223 ALA A CA 1
ATOM 1703 C C . ALA A 1 223 ? -11.441 -2.959 -4.394 1.00 94.56 223 ALA A C 1
ATOM 1705 O O . ALA A 1 223 ? -11.627 -1.741 -4.356 1.00 94.56 223 ALA A O 1
ATOM 1706 N N . ILE A 1 224 ? -10.952 -3.565 -5.482 1.00 95.62 224 ILE A N 1
ATOM 1707 C CA . ILE A 1 224 ? -10.607 -2.880 -6.731 1.00 95.62 224 ILE A CA 1
ATOM 1708 C C . ILE A 1 224 ? -11.349 -3.550 -7.882 1.00 95.62 224 ILE A C 1
ATOM 1710 O O . ILE A 1 224 ? -11.083 -4.706 -8.220 1.00 95.62 224 ILE A O 1
ATOM 1714 N N . THR A 1 225 ? -12.251 -2.796 -8.513 1.00 95.25 225 THR A N 1
ATOM 1715 C CA . THR A 1 225 ? -13.049 -3.295 -9.640 1.00 95.25 225 THR A CA 1
ATOM 1716 C C . THR A 1 225 ? -12.180 -3.549 -10.880 1.00 95.25 225 THR A C 1
ATOM 1718 O O . THR A 1 225 ? -11.102 -2.953 -11.010 1.00 95.25 225 THR A O 1
ATOM 1721 N N . PRO A 1 226 ? -12.640 -4.384 -11.830 1.00 95.62 226 PRO A N 1
ATOM 1722 C CA . PRO A 1 226 ? -11.914 -4.643 -13.073 1.00 95.62 226 PRO A CA 1
ATOM 1723 C C . PRO A 1 226 ? -11.565 -3.374 -13.867 1.00 95.62 226 PRO A C 1
ATOM 1725 O O . PRO A 1 226 ? -10.480 -3.274 -14.434 1.00 95.62 226 PRO A O 1
ATOM 1728 N N . GLU A 1 227 ? -12.440 -2.368 -13.865 1.00 95.94 227 GLU A N 1
ATOM 1729 C CA . GLU A 1 227 ? -12.241 -1.095 -14.567 1.00 95.94 227 GLU A CA 1
ATOM 1730 C C . GLU A 1 227 ? -11.097 -0.296 -13.940 1.00 95.94 227 GLU A C 1
ATOM 1732 O O . GLU A 1 227 ? -10.211 0.182 -14.646 1.00 95.94 227 GLU A O 1
ATOM 1737 N N . HIS A 1 228 ? -11.075 -0.187 -12.609 1.00 96.00 228 HIS A N 1
ATOM 1738 C CA . HIS A 1 228 ? -9.987 0.488 -11.901 1.00 96.00 228 HIS A CA 1
ATOM 1739 C C . HIS A 1 228 ? -8.664 -0.263 -12.070 1.00 96.00 228 HIS A C 1
ATOM 1741 O O . HIS A 1 228 ? -7.629 0.362 -12.308 1.00 96.00 228 HIS A O 1
ATOM 1747 N N . ARG A 1 229 ? -8.700 -1.601 -12.022 1.00 96.38 229 ARG A N 1
ATOM 1748 C CA . ARG A 1 229 ? -7.536 -2.457 -12.275 1.00 96.38 229 ARG A CA 1
ATOM 1749 C C . ARG A 1 229 ? -6.970 -2.232 -13.675 1.00 96.38 229 ARG A C 1
ATOM 1751 O O . ARG A 1 229 ? -5.760 -2.077 -13.831 1.00 96.38 229 ARG A O 1
ATOM 1758 N N . LYS A 1 230 ? -7.841 -2.137 -14.683 1.00 96.75 230 LYS A N 1
ATOM 1759 C CA . LYS A 1 230 ? -7.460 -1.831 -16.064 1.00 96.75 230 LYS A CA 1
ATOM 1760 C C . LYS A 1 230 ? -6.788 -0.464 -16.189 1.00 96.75 230 LYS A C 1
ATOM 1762 O O . LYS A 1 230 ? -5.758 -0.365 -16.842 1.00 96.75 230 LYS A O 1
ATOM 1767 N N . VAL A 1 231 ? -7.299 0.567 -15.515 1.00 97.38 231 VAL A N 1
ATOM 1768 C CA . VAL A 1 231 ? -6.669 1.901 -15.524 1.00 97.38 231 VAL A CA 1
ATOM 1769 C C . VAL A 1 231 ? -5.232 1.846 -14.995 1.00 97.38 231 VAL A C 1
ATOM 1771 O O . VAL A 1 231 ? -4.330 2.436 -15.592 1.00 97.38 231 VAL A O 1
ATOM 1774 N N . VAL A 1 232 ? -4.989 1.127 -13.895 1.00 97.69 232 VAL A N 1
ATOM 1775 C CA . VAL A 1 232 ? -3.630 0.967 -13.353 1.00 97.69 232 VAL A CA 1
ATOM 1776 C C . VAL A 1 232 ? -2.755 0.128 -14.288 1.00 97.69 232 VAL A C 1
ATOM 1778 O O . VAL A 1 232 ? -1.591 0.478 -14.499 1.00 97.69 232 VAL A O 1
ATOM 1781 N N . ASN A 1 233 ? -3.305 -0.932 -14.889 1.00 97.31 233 ASN A N 1
ATOM 1782 C CA . ASN A 1 233 ? -2.603 -1.723 -15.899 1.00 97.31 233 ASN A CA 1
ATOM 1783 C C . ASN A 1 233 ? -2.134 -0.847 -17.066 1.00 97.31 233 ASN A C 1
ATOM 1785 O O . ASN A 1 233 ? -0.951 -0.852 -17.394 1.00 97.31 233 ASN A O 1
ATOM 1789 N N . ASP A 1 234 ? -3.031 -0.038 -17.632 1.00 97.81 234 ASP A N 1
ATOM 1790 C CA . ASP A 1 234 ? -2.725 0.851 -18.749 1.00 97.81 234 ASP A CA 1
ATOM 1791 C C . ASP A 1 234 ? -1.618 1.848 -18.372 1.00 97.81 234 ASP A C 1
ATOM 1793 O O . ASP A 1 234 ? -0.715 2.109 -19.171 1.00 97.81 234 ASP A O 1
ATOM 1797 N N . LEU A 1 235 ? -1.625 2.385 -17.145 1.00 97.56 235 LEU A N 1
ATOM 1798 C CA . LEU A 1 235 ? -0.544 3.247 -16.652 1.00 97.56 235 LEU A CA 1
ATOM 1799 C C . LEU A 1 235 ? 0.805 2.516 -16.631 1.00 97.56 235 LEU A C 1
ATOM 1801 O O . LEU A 1 235 ? 1.795 3.052 -17.136 1.00 97.56 235 LEU A O 1
ATOM 1805 N N . PHE A 1 236 ? 0.849 1.300 -16.084 1.00 96.75 236 PHE A N 1
ATOM 1806 C CA . PHE A 1 236 ? 2.088 0.525 -15.963 1.00 96.75 236 PHE A CA 1
ATOM 1807 C C . PHE A 1 236 ? 2.592 0.061 -17.333 1.00 96.75 236 PHE A C 1
ATOM 1809 O O . PHE A 1 236 ? 3.781 0.185 -17.618 1.00 96.75 236 PHE A O 1
ATOM 1816 N N . SER A 1 237 ? 1.696 -0.384 -18.212 1.00 95.75 237 SER A N 1
ATOM 1817 C CA . SER A 1 237 ? 1.999 -0.801 -19.584 1.00 95.75 237 SER A CA 1
ATOM 1818 C C . SER A 1 237 ? 2.539 0.357 -20.427 1.00 95.75 237 SER A C 1
ATOM 1820 O O . SER A 1 237 ? 3.537 0.210 -21.144 1.00 95.75 237 SER A O 1
ATOM 1822 N N . ASN A 1 238 ? 1.945 1.548 -20.299 1.00 96.38 238 ASN A N 1
ATOM 1823 C CA . ASN A 1 238 ? 2.437 2.753 -20.965 1.00 96.38 238 ASN A CA 1
ATOM 1824 C C . ASN A 1 238 ? 3.803 3.195 -20.422 1.00 96.38 238 ASN A C 1
ATOM 1826 O O . ASN A 1 238 ? 4.684 3.552 -21.209 1.00 96.38 238 ASN A O 1
ATOM 1830 N N . TYR A 1 239 ? 4.000 3.143 -19.100 1.00 97.12 239 TYR A N 1
ATOM 1831 C CA . TYR A 1 239 ? 5.289 3.447 -18.478 1.00 97.12 239 TYR A CA 1
ATOM 1832 C C . TYR A 1 239 ? 6.378 2.470 -18.935 1.00 97.12 239 TYR A C 1
ATOM 1834 O O . TYR A 1 239 ? 7.441 2.893 -19.381 1.00 97.12 239 TYR A O 1
ATOM 1842 N N . HIS A 1 240 ? 6.087 1.167 -18.910 1.00 95.00 240 HIS A N 1
ATOM 1843 C CA . HIS A 1 240 ? 6.986 0.119 -19.385 1.00 95.00 240 HIS A CA 1
ATOM 1844 C C . HIS A 1 240 ? 7.363 0.321 -20.860 1.00 95.00 240 HIS A C 1
ATOM 1846 O O . HIS A 1 240 ? 8.540 0.298 -21.209 1.00 95.00 240 HIS A O 1
ATOM 1852 N N . THR A 1 241 ? 6.391 0.622 -21.725 1.00 95.25 241 THR A N 1
ATOM 1853 C CA . THR A 1 241 ? 6.654 0.925 -23.142 1.00 95.25 241 THR A CA 1
ATOM 1854 C C . THR A 1 241 ? 7.571 2.143 -23.308 1.00 95.25 241 THR A C 1
ATOM 1856 O O . THR A 1 241 ? 8.463 2.146 -24.159 1.00 95.25 241 THR A O 1
ATOM 1859 N N . GLY A 1 242 ? 7.371 3.189 -22.499 1.00 95.94 242 GLY A N 1
ATOM 1860 C CA . GLY A 1 242 ? 8.252 4.359 -22.460 1.00 95.94 242 GLY A CA 1
ATOM 1861 C C . GLY A 1 242 ? 9.683 4.003 -22.050 1.00 95.94 242 GLY A C 1
ATOM 1862 O O . GLY A 1 242 ? 10.631 4.419 -22.722 1.00 95.94 242 GLY A O 1
ATOM 1863 N N . LEU A 1 243 ? 9.821 3.169 -21.018 1.00 95.88 243 LEU A N 1
ATOM 1864 C CA . LEU A 1 243 ? 11.100 2.693 -20.502 1.00 95.88 243 LEU A CA 1
ATOM 1865 C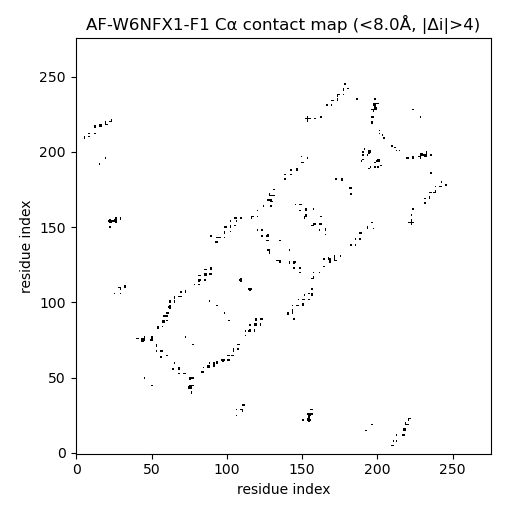 C . LEU A 1 243 ? 11.872 1.890 -21.552 1.00 95.88 243 LEU A C 1
ATOM 1867 O O . LEU A 1 243 ? 13.049 2.164 -21.775 1.00 95.88 243 LEU A O 1
ATOM 1871 N N . ILE A 1 244 ? 11.216 0.946 -22.234 1.00 94.75 244 ILE A N 1
ATOM 1872 C CA . ILE A 1 244 ? 11.847 0.148 -23.295 1.00 94.75 244 ILE A CA 1
ATOM 1873 C C . ILE A 1 244 ? 12.370 1.055 -24.412 1.00 94.75 244 ILE A C 1
ATOM 1875 O O . ILE A 1 244 ? 13.539 0.962 -24.780 1.00 94.75 244 ILE A O 1
ATOM 1879 N N . ARG A 1 245 ? 11.565 2.017 -24.881 1.00 94.94 245 ARG A N 1
ATOM 1880 C CA . ARG A 1 245 ? 12.009 2.985 -25.902 1.00 94.94 245 ARG A CA 1
ATOM 1881 C C . ARG A 1 245 ? 13.196 3.826 -25.436 1.00 94.94 245 ARG A C 1
ATOM 1883 O O . ARG A 1 245 ? 14.044 4.200 -26.248 1.00 94.94 245 ARG A O 1
ATOM 1890 N N . HIS A 1 246 ? 13.244 4.189 -24.155 1.00 94.06 246 HIS A N 1
ATOM 1891 C CA . HIS A 1 246 ? 14.381 4.915 -23.598 1.00 94.06 246 HIS A CA 1
ATOM 1892 C C . HIS A 1 246 ? 15.641 4.037 -23.571 1.00 94.06 246 HIS A C 1
ATOM 1894 O O . HIS A 1 246 ? 16.697 4.473 -24.036 1.00 94.06 246 HIS A O 1
ATOM 1900 N N . LEU A 1 247 ? 15.513 2.786 -23.123 1.00 93.62 247 LEU A N 1
ATOM 1901 C CA . LEU A 1 247 ? 16.600 1.811 -23.090 1.00 93.62 247 LEU A CA 1
ATOM 1902 C C . LEU A 1 247 ? 17.161 1.534 -24.492 1.00 93.62 247 LEU A C 1
ATOM 1904 O O . LEU A 1 247 ? 18.371 1.602 -24.690 1.00 93.62 247 LEU A O 1
ATOM 1908 N N . GLU A 1 248 ? 16.301 1.312 -25.486 1.00 95.06 248 GLU A N 1
ATOM 1909 C CA . GLU A 1 248 ? 16.700 1.102 -26.885 1.00 95.06 248 GLU A CA 1
ATOM 1910 C C . GLU A 1 248 ? 17.529 2.274 -27.429 1.00 95.06 248 GLU A C 1
ATOM 1912 O O . GLU A 1 248 ? 18.574 2.070 -28.055 1.00 95.06 248 GLU A O 1
ATOM 1917 N N . LYS A 1 249 ? 17.107 3.515 -27.145 1.00 94.56 249 LYS A N 1
ATOM 1918 C CA . LYS A 1 249 ? 17.856 4.723 -27.523 1.00 94.56 249 LYS A CA 1
ATOM 1919 C C . LYS A 1 249 ? 19.221 4.775 -26.839 1.00 94.56 249 LYS A C 1
ATOM 1921 O O . LYS A 1 249 ? 20.218 5.044 -27.511 1.00 94.56 249 LYS A O 1
ATOM 1926 N N . ALA A 1 250 ? 19.287 4.496 -25.537 1.00 92.88 250 ALA A N 1
ATOM 1927 C CA . ALA A 1 250 ? 20.544 4.471 -24.792 1.00 92.88 250 ALA A CA 1
ATOM 1928 C C . ALA A 1 250 ? 21.507 3.401 -25.340 1.00 92.88 250 ALA A C 1
ATOM 1930 O O . ALA A 1 250 ? 22.676 3.693 -25.606 1.00 92.88 250 ALA A O 1
ATOM 1931 N N . CYS A 1 251 ? 21.007 2.192 -25.617 1.00 94.19 251 CYS A N 1
ATOM 1932 C CA . CYS A 1 251 ? 21.772 1.115 -26.244 1.00 94.19 251 CYS A CA 1
ATOM 1933 C C . CYS A 1 251 ? 22.291 1.511 -27.634 1.00 94.19 251 CYS A C 1
ATOM 1935 O O . CYS A 1 251 ? 23.457 1.267 -27.952 1.00 94.19 251 CYS A O 1
ATOM 1937 N N . ALA A 1 252 ? 21.467 2.161 -28.462 1.00 95.69 252 ALA A N 1
ATOM 1938 C CA . ALA A 1 252 ? 21.885 2.643 -29.777 1.00 95.69 252 ALA A CA 1
ATOM 1939 C C . ALA A 1 252 ? 23.028 3.670 -29.678 1.00 95.69 252 ALA A C 1
ATOM 1941 O O . ALA A 1 252 ? 24.026 3.554 -30.398 1.00 95.69 252 ALA A O 1
ATOM 1942 N N . VAL A 1 253 ? 22.929 4.629 -28.750 1.00 94.81 253 VAL A N 1
ATOM 1943 C CA . VAL A 1 253 ? 23.986 5.620 -28.485 1.00 94.81 253 VAL A CA 1
ATOM 1944 C C . VAL A 1 253 ? 25.270 4.937 -28.007 1.00 94.81 253 VAL A C 1
ATOM 1946 O O . VAL A 1 253 ? 26.343 5.191 -28.563 1.00 94.81 253 VAL A O 1
ATOM 1949 N N . MET A 1 254 ? 25.173 4.016 -27.044 1.00 94.38 254 MET A N 1
ATOM 1950 C CA . MET A 1 254 ? 26.316 3.238 -26.553 1.00 94.38 254 MET A CA 1
ATOM 1951 C C . MET A 1 254 ? 27.009 2.458 -27.673 1.00 94.38 254 MET A C 1
ATOM 1953 O O . MET A 1 254 ? 28.235 2.497 -27.780 1.00 94.38 254 MET A O 1
ATOM 1957 N N . ASN A 1 255 ? 26.248 1.808 -28.554 1.00 94.75 255 ASN A N 1
ATOM 1958 C CA . ASN A 1 255 ? 26.794 1.053 -29.682 1.00 94.75 255 ASN A CA 1
ATOM 1959 C C . ASN A 1 255 ? 27.595 1.946 -30.646 1.00 94.75 255 ASN A C 1
ATOM 1961 O O . ASN A 1 255 ? 28.644 1.536 -31.154 1.00 94.75 255 ASN A O 1
ATOM 1965 N N . VAL A 1 256 ? 27.137 3.177 -30.899 1.00 95.12 256 VAL A N 1
ATOM 1966 C CA . VAL A 1 256 ? 27.872 4.153 -31.723 1.00 95.12 256 VAL A CA 1
ATOM 1967 C C . VAL A 1 256 ? 29.184 4.558 -31.050 1.00 95.12 256 VAL A C 1
ATOM 1969 O O . VAL A 1 256 ? 30.226 4.584 -31.712 1.00 95.12 256 VAL A O 1
ATOM 1972 N N . VAL A 1 257 ? 29.159 4.840 -29.746 1.00 93.25 257 VAL A N 1
ATOM 1973 C CA . VAL A 1 257 ? 30.358 5.201 -28.973 1.00 93.25 257 VAL A CA 1
ATOM 1974 C C . VAL A 1 257 ? 31.363 4.047 -28.955 1.00 93.25 257 VAL A C 1
ATOM 1976 O O . VAL A 1 257 ? 32.526 4.249 -29.302 1.00 93.25 257 VAL A O 1
ATOM 1979 N N . GLN A 1 258 ? 30.920 2.822 -28.668 1.00 90.94 258 GLN A N 1
ATOM 1980 C CA . GLN A 1 258 ? 31.775 1.630 -28.676 1.00 90.94 258 GLN A CA 1
ATOM 1981 C C . GLN A 1 258 ? 32.438 1.397 -30.040 1.00 90.94 258 GLN A C 1
ATOM 1983 O O . GLN A 1 258 ? 33.626 1.079 -30.107 1.00 90.94 258 GLN A O 1
ATOM 1988 N N . LYS A 1 259 ? 31.710 1.598 -31.150 1.00 92.75 259 LYS A N 1
ATOM 1989 C CA . LYS A 1 259 ? 32.288 1.516 -32.503 1.00 92.75 259 LYS A CA 1
ATOM 1990 C C . LYS A 1 259 ? 33.387 2.560 -32.723 1.00 92.75 259 LYS A C 1
AT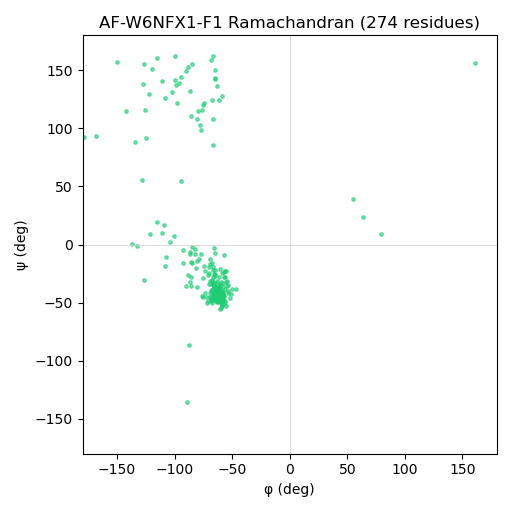OM 1992 O O . LYS A 1 259 ? 34.396 2.239 -33.349 1.00 92.75 259 LYS A O 1
ATOM 1997 N N . LYS A 1 260 ? 33.217 3.792 -32.224 1.00 91.12 260 LYS A N 1
ATOM 1998 C CA . LYS A 1 260 ? 34.242 4.850 -32.314 1.00 91.12 260 LYS A CA 1
ATOM 1999 C C . LYS A 1 260 ? 35.489 4.500 -31.499 1.00 91.12 260 LYS A C 1
ATOM 2001 O O . LYS A 1 260 ? 36.587 4.618 -32.033 1.00 91.12 260 LYS A O 1
ATOM 2006 N N . VAL A 1 261 ? 35.319 4.012 -30.268 1.00 89.69 261 VAL A N 1
ATOM 2007 C CA . VAL A 1 261 ? 36.430 3.571 -29.403 1.00 89.69 261 VAL A CA 1
ATOM 2008 C C . VAL A 1 261 ? 37.233 2.459 -30.079 1.00 89.69 261 VAL A C 1
ATOM 2010 O O . VAL A 1 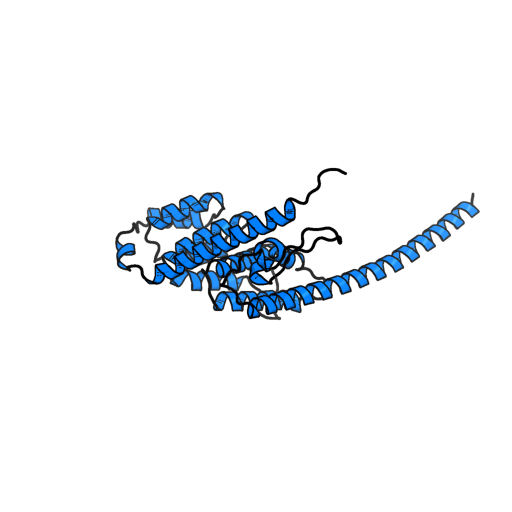261 ? 38.430 2.626 -30.295 1.00 89.69 261 VAL A O 1
ATOM 2013 N N . LYS A 1 262 ? 36.565 1.399 -30.558 1.00 90.38 262 LYS A N 1
ATOM 2014 C CA . LYS A 1 262 ? 37.225 0.291 -31.275 1.00 90.38 262 LYS A CA 1
ATOM 2015 C C . LYS A 1 262 ? 37.991 0.751 -32.519 1.00 90.38 262 LYS A C 1
ATOM 2017 O O . LYS A 1 262 ? 39.040 0.198 -32.837 1.00 90.38 262 LYS A O 1
ATOM 2022 N N . ARG A 1 263 ? 37.477 1.743 -33.260 1.00 88.50 263 ARG A N 1
ATOM 2023 C CA . ARG A 1 263 ? 38.201 2.330 -34.404 1.00 88.50 263 ARG A CA 1
ATOM 2024 C C . ARG A 1 263 ? 39.466 3.050 -33.942 1.00 88.50 263 ARG A C 1
ATOM 2026 O O . ARG A 1 263 ? 40.514 2.841 -34.534 1.00 88.50 263 ARG A O 1
ATOM 2033 N N . HIS A 1 264 ? 39.371 3.852 -32.887 1.00 84.44 264 HIS A N 1
ATOM 2034 C CA . HIS A 1 264 ? 40.493 4.629 -32.367 1.00 84.44 264 HIS A CA 1
ATOM 2035 C C . HIS A 1 264 ? 41.611 3.741 -31.793 1.00 84.44 264 HIS A C 1
ATOM 2037 O O . HIS A 1 264 ? 42.789 4.004 -32.028 1.00 84.44 264 HIS A O 1
ATOM 2043 N N . GLU A 1 265 ? 41.248 2.655 -31.104 1.00 83.06 265 GLU A N 1
ATOM 2044 C CA . GLU A 1 265 ? 42.188 1.632 -30.626 1.00 83.06 265 GLU A CA 1
ATOM 2045 C C . GLU A 1 265 ? 42.942 0.965 -31.779 1.00 83.06 265 GLU A C 1
ATOM 2047 O O . GLU A 1 265 ? 44.162 0.833 -31.714 1.00 83.06 265 GLU A O 1
ATOM 2052 N N . ARG A 1 266 ? 42.245 0.608 -32.868 1.00 82.25 266 ARG A N 1
ATOM 2053 C CA . ARG A 1 266 ? 42.885 0.047 -34.069 1.00 82.25 266 ARG A CA 1
ATOM 2054 C C . ARG A 1 266 ? 43.871 1.025 -34.694 1.00 82.25 266 ARG A C 1
ATOM 2056 O O . ARG A 1 266 ? 44.977 0.620 -35.029 1.00 82.25 266 ARG A O 1
ATOM 2063 N N . THR A 1 267 ? 43.495 2.297 -34.829 1.00 81.06 267 THR A N 1
ATOM 2064 C CA . THR A 1 267 ? 44.384 3.308 -35.414 1.00 81.06 267 THR A CA 1
ATOM 2065 C C . THR A 1 267 ? 45.625 3.518 -34.547 1.00 81.06 267 THR A C 1
ATOM 2067 O O . THR A 1 267 ? 46.726 3.494 -35.080 1.00 81.06 267 THR A O 1
ATOM 2070 N N . ARG A 1 268 ? 45.483 3.634 -33.216 1.00 73.06 268 ARG A N 1
ATOM 2071 C CA . ARG A 1 268 ? 46.627 3.781 -32.291 1.00 73.06 268 ARG A CA 1
ATOM 2072 C C . ARG A 1 268 ? 47.506 2.531 -32.210 1.00 73.06 268 ARG A C 1
ATOM 2074 O O . ARG A 1 268 ? 48.723 2.663 -32.146 1.00 73.06 268 ARG A O 1
ATOM 2081 N N . GLY A 1 269 ? 46.914 1.336 -32.223 1.00 65.81 269 GLY A N 1
ATOM 2082 C CA . GLY A 1 269 ? 47.652 0.070 -32.248 1.00 65.81 269 GLY A CA 1
ATOM 2083 C C . GLY A 1 269 ? 48.458 -0.109 -33.537 1.00 65.81 269 GLY A C 1
ATOM 2084 O O . GLY A 1 269 ? 49.620 -0.499 -33.477 1.00 65.81 269 GLY A O 1
ATOM 2085 N N . ALA A 1 270 ? 47.883 0.268 -34.684 1.00 57.66 270 ALA A N 1
ATOM 2086 C CA . ALA A 1 270 ? 48.586 0.282 -35.966 1.00 57.66 270 ALA A CA 1
ATOM 2087 C C . ALA A 1 270 ? 49.735 1.303 -35.989 1.00 57.66 270 ALA A C 1
ATOM 2089 O O . ALA A 1 270 ? 50.785 1.030 -36.560 1.00 57.66 270 ALA A O 1
ATOM 2090 N N . THR A 1 271 ? 49.572 2.460 -35.335 1.00 56.06 271 THR A N 1
ATOM 2091 C CA . THR A 1 271 ? 50.660 3.435 -35.184 1.00 56.06 271 THR A CA 1
ATOM 2092 C C . THR A 1 271 ? 51.806 2.868 -34.346 1.00 56.06 271 THR A C 1
ATOM 2094 O O . THR A 1 271 ? 52.951 2.986 -34.752 1.00 56.06 271 THR A O 1
ATOM 2097 N N . LEU A 1 272 ? 51.526 2.205 -33.220 1.00 50.75 272 LEU A N 1
ATOM 2098 C CA . LEU A 1 272 ? 52.567 1.630 -32.355 1.00 50.75 272 LEU A CA 1
ATOM 2099 C C . LEU A 1 272 ? 53.358 0.490 -33.020 1.00 50.75 272 LEU A C 1
ATOM 2101 O O . LEU A 1 272 ? 54.558 0.403 -32.798 1.00 50.75 272 LEU A O 1
ATOM 2105 N N . GLN A 1 273 ? 52.720 -0.3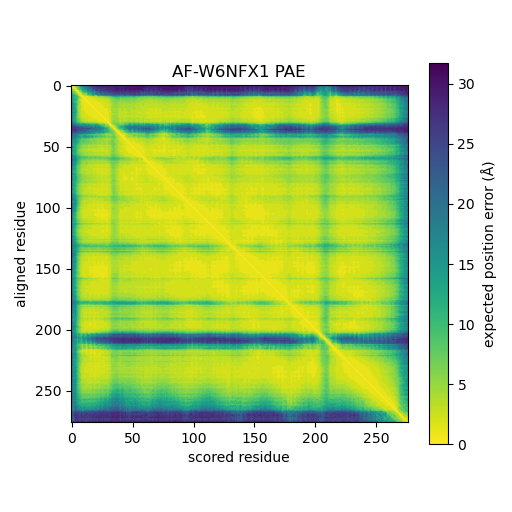33 -33.861 1.00 50.19 273 GLN A N 1
ATOM 2106 C CA . GLN A 1 273 ? 53.401 -1.382 -34.639 1.00 50.19 273 GLN A CA 1
ATOM 2107 C C . GLN A 1 273 ? 54.236 -0.842 -35.809 1.00 50.19 273 GLN A C 1
ATOM 2109 O O . GLN A 1 273 ? 55.146 -1.518 -36.269 1.00 50.19 273 GLN A O 1
ATOM 2114 N N . ALA A 1 274 ? 53.941 0.362 -36.305 1.00 51.91 274 ALA A N 1
ATOM 2115 C CA . ALA A 1 274 ? 54.731 1.001 -37.359 1.00 51.91 274 ALA A CA 1
ATOM 2116 C C . ALA A 1 274 ? 56.035 1.642 -36.837 1.00 51.91 274 ALA A C 1
ATOM 2118 O O . ALA A 1 274 ? 56.886 2.025 -37.636 1.00 51.91 274 ALA A O 1
ATOM 2119 N N . PHE A 1 275 ? 56.183 1.772 -35.514 1.00 48.22 275 PHE A N 1
ATOM 2120 C CA . PHE A 1 275 ? 57.357 2.346 -34.843 1.00 48.22 275 PHE A CA 1
ATOM 2121 C C . PHE A 1 275 ? 58.187 1.305 -34.066 1.00 48.22 275 PHE A C 1
ATOM 2123 O O . PHE A 1 275 ? 59.085 1.689 -33.315 1.00 48.22 275 PHE A O 1
ATOM 2130 N N . SER A 1 276 ? 57.895 0.013 -34.237 1.00 44.94 276 SER A N 1
ATOM 2131 C CA . SER A 1 276 ? 58.632 -1.134 -33.682 1.00 44.94 276 SER A CA 1
ATOM 2132 C C . SER A 1 276 ? 59.256 -1.961 -34.795 1.00 44.94 276 SER A C 1
ATOM 2134 O O . SER A 1 276 ? 60.437 -2.336 -34.657 1.00 44.94 276 SER A O 1
#

InterPro domains:
  IPR003890 MIF4G-like, type 3 [PF02854] (49-199)
  IPR016024 Armadillo-type fold [SSF48371] (67-242)
  IPR039762 Nonsense-mediated mRNA decay protein Nmd2/UPF2 [PTHR12839] (10-270)

Foldseek 3Di:
DDDDDDPPQVVLLVLQQVLLVVLVVLQVLLVVLVPDDPVVLVQADADPVLLVVLLVDLLADDLVCLVVSLVSLNRHNCQVCLLVSLLSLLPHDDDPVRLVSVLVSLSSSCSNHVCNLVNNLVSLLVQADQDLPDDNPDLNSNLSSLLSLLSCLSSPSYAPSSLNSNLSRLCSLLVNCLAPNPNVVSVVSCCRRPLCAQAVDDDDDPDPDDDPDDPVSHDYRPSADPVRNPSSNVSVVSSVVSVVVNVVVVVVVVVVVVVVVVVVCVVVVVVVVVVD

Organism: Haemonchus contortus (NCBI:txid6289)